Protein AF-A0A7C0YN04-F1 (afdb_monomer_lite)

Sequence (192 aa):
MIEETKSSDWFAEVREKEKALFSEINLLLRALDRAFNPENLPVSEQNYGARNFFPELSAVRDVVLRVLGILEVIIPESKKNAFWFQKFAEQKFLSDRKRDLLRESLNKQDKPEKSLFLLYDSFINLKVIINDLLRSNTVSYSGYKNFGDILGREIRENRVFDPFRKGVDQEFDSINNPRIKDVVKSLKDRGY

Radius of gyration: 19.9 Å; chains: 1; bounding box: 45×49×64 Å

Structure (mmCIF, N/CA/C/O backbone):
data_AF-A0A7C0YN04-F1
#
_entry.id   AF-A0A7C0YN04-F1
#
loop_
_atom_site.group_PDB
_atom_site.id
_atom_site.type_symbol
_atom_site.label_atom_id
_atom_site.label_alt_id
_atom_site.label_comp_id
_atom_site.label_asym_id
_atom_site.label_entity_id
_atom_site.label_seq_id
_atom_site.pdbx_PDB_ins_code
_atom_site.Cartn_x
_atom_site.Cartn_y
_atom_site.Cartn_z
_atom_site.occupancy
_atom_site.B_iso_or_equiv
_atom_site.auth_seq_id
_atom_site.auth_comp_id
_atom_site.auth_asym_id
_atom_site.auth_atom_id
_atom_site.pdbx_PDB_model_num
ATOM 1 N N . MET A 1 1 ? -25.718 10.428 36.690 1.00 33.41 1 MET A N 1
ATOM 2 C CA . MET A 1 1 ? -25.554 10.879 35.295 1.00 33.41 1 MET A CA 1
ATOM 3 C C . MET A 1 1 ? -24.186 10.426 34.841 1.00 33.41 1 MET A C 1
ATOM 5 O O . MET A 1 1 ? -23.198 11.003 35.263 1.00 33.41 1 MET A O 1
ATOM 9 N N . ILE A 1 2 ? -24.135 9.319 34.107 1.00 34.75 2 ILE A N 1
ATOM 10 C CA . ILE A 1 2 ? -22.914 8.883 33.433 1.00 34.75 2 ILE A CA 1
ATOM 11 C C . ILE A 1 2 ? -22.887 9.719 32.160 1.00 34.75 2 ILE A C 1
ATOM 13 O O . ILE A 1 2 ? -23.810 9.609 31.356 1.00 34.75 2 ILE A O 1
ATOM 17 N N . GLU A 1 3 ? -21.925 10.630 32.041 1.00 33.47 3 GLU A N 1
ATOM 18 C CA . GLU A 1 3 ? -21.680 11.329 30.784 1.00 33.47 3 GLU A CA 1
ATOM 19 C C . GLU A 1 3 ? -21.390 10.266 29.724 1.00 33.47 3 GLU A C 1
ATOM 21 O O . GLU A 1 3 ? -20.354 9.600 29.758 1.00 33.47 3 GLU A O 1
ATOM 26 N N . GLU A 1 4 ? -22.340 10.074 28.806 1.00 34.22 4 GLU A N 1
ATOM 27 C CA . GLU A 1 4 ? -22.073 9.438 27.527 1.00 34.22 4 GLU A CA 1
ATOM 28 C C . GLU A 1 4 ? -20.931 10.223 26.893 1.00 34.22 4 GLU A C 1
ATOM 30 O O . GLU A 1 4 ? -21.097 11.343 26.404 1.00 34.22 4 GLU A O 1
ATOM 35 N N . THR A 1 5 ? -19.733 9.652 26.967 1.00 35.50 5 THR A N 1
ATOM 36 C CA . THR A 1 5 ? -18.566 10.142 26.257 1.00 35.50 5 THR A CA 1
ATOM 37 C C . THR A 1 5 ? -18.958 10.076 24.792 1.00 35.50 5 THR A C 1
ATOM 39 O O . THR A 1 5 ? -18.992 8.991 24.211 1.00 35.50 5 THR A O 1
ATOM 42 N N . LYS A 1 6 ? -19.343 11.220 24.206 1.00 39.19 6 LYS A N 1
ATOM 43 C CA . LYS A 1 6 ? -19.504 11.363 22.760 1.00 39.19 6 LYS A CA 1
ATOM 44 C C . LYS A 1 6 ? -18.262 10.729 22.155 1.00 39.19 6 LYS A C 1
ATOM 46 O O . LYS A 1 6 ? -17.164 11.255 22.325 1.00 39.19 6 LYS A O 1
ATOM 51 N N . SER A 1 7 ? -18.427 9.568 21.526 1.00 45.22 7 SER A N 1
ATOM 52 C CA . SER A 1 7 ? -17.390 8.965 20.706 1.00 45.22 7 SER A CA 1
ATOM 53 C C . SER A 1 7 ? -17.161 9.959 19.578 1.00 45.22 7 SER A C 1
ATOM 55 O O . SER A 1 7 ? -17.876 9.919 18.583 1.00 45.22 7 SER A O 1
ATOM 57 N N . SER A 1 8 ? -16.255 10.916 19.799 1.00 53.88 8 SER A N 1
ATOM 58 C CA . SER A 1 8 ? -15.774 11.850 18.789 1.00 53.88 8 SER A CA 1
ATOM 59 C C . SER A 1 8 ? -15.410 10.995 17.585 1.00 53.88 8 SER A C 1
ATOM 61 O O . SER A 1 8 ? -14.567 10.093 17.673 1.00 53.88 8 SER A O 1
ATOM 63 N N . ASP A 1 9 ? -16.146 11.202 16.497 1.00 76.44 9 ASP A N 1
ATOM 64 C CA . ASP A 1 9 ? -15.848 10.607 15.206 1.00 76.44 9 ASP A CA 1
ATOM 65 C C . ASP A 1 9 ? -14.622 11.341 14.664 1.00 76.44 9 ASP A C 1
ATOM 67 O O . ASP A 1 9 ? -14.701 12.219 13.804 1.00 76.44 9 ASP A O 1
ATOM 71 N N . TRP A 1 10 ? -13.468 11.029 15.260 1.00 84.12 10 TRP A N 1
ATOM 72 C CA . TRP A 1 10 ? -12.186 11.646 14.939 1.00 84.12 10 TRP A CA 1
ATOM 73 C C . TRP A 1 10 ? -11.877 11.511 13.447 1.00 84.12 10 TRP A C 1
ATOM 75 O O . TRP A 1 10 ? -11.189 12.357 12.883 1.00 84.12 10 TRP A O 1
ATOM 85 N N . PHE A 1 11 ? -12.398 10.466 12.795 1.00 82.19 11 PHE A N 1
ATOM 86 C CA . PHE A 1 11 ? -12.255 10.280 11.362 1.00 82.19 11 PHE A CA 1
ATOM 87 C C . PHE A 1 11 ? -12.970 11.389 10.591 1.00 82.19 11 PHE A C 1
ATOM 89 O O . PHE A 1 11 ? -12.370 11.961 9.687 1.00 82.19 11 PHE A O 1
ATOM 96 N N . ALA A 1 12 ? -14.209 11.735 10.952 1.00 80.88 12 ALA A N 1
ATOM 97 C CA . ALA A 1 12 ? -14.933 12.841 10.324 1.00 80.88 12 ALA A CA 1
ATOM 98 C C . ALA A 1 12 ? -14.234 14.194 10.554 1.00 80.88 12 ALA A C 1
ATOM 100 O O . ALA A 1 12 ? -14.094 14.984 9.620 1.00 80.88 12 ALA A O 1
ATOM 101 N N . GLU A 1 13 ? -13.735 14.435 11.769 1.00 84.69 13 GLU A N 1
ATOM 102 C CA . GLU A 1 13 ? -13.000 15.661 12.109 1.00 84.69 13 GLU A CA 1
ATOM 103 C C . GLU A 1 13 ? -11.705 15.800 11.291 1.00 84.69 13 GLU A C 1
ATOM 105 O O . GLU A 1 13 ? -11.444 16.846 10.691 1.00 84.69 13 GLU A O 1
ATOM 110 N N . VAL A 1 14 ? -10.904 14.731 11.214 1.00 85.31 14 VAL A N 1
ATOM 111 C CA . VAL A 1 14 ? -9.663 14.717 10.429 1.00 85.31 14 VAL A CA 1
ATOM 112 C C . VAL A 1 14 ? -9.957 14.760 8.929 1.00 85.31 14 VAL A C 1
ATOM 114 O O . VAL A 1 14 ? -9.234 15.429 8.196 1.00 85.31 14 VAL A O 1
ATOM 117 N N . ARG A 1 15 ? -11.028 14.111 8.457 1.00 80.81 15 ARG A N 1
ATOM 118 C CA . ARG A 1 15 ? -11.441 14.141 7.045 1.00 80.81 15 ARG A CA 1
ATOM 119 C C . ARG A 1 15 ? -11.741 15.555 6.569 1.00 80.81 15 ARG A C 1
ATOM 121 O O . ARG A 1 15 ? -11.332 15.907 5.467 1.00 80.81 15 ARG A O 1
ATOM 128 N N . GLU A 1 16 ? -12.422 16.357 7.384 1.00 81.62 16 GLU A N 1
ATOM 129 C CA . GLU A 1 16 ? -12.709 17.754 7.050 1.00 81.62 16 GLU A CA 1
ATOM 130 C C . GLU A 1 16 ? -11.472 18.645 7.167 1.00 81.62 16 GLU A C 1
ATOM 132 O O . GLU A 1 16 ? -11.221 19.471 6.288 1.00 81.62 16 GLU A O 1
ATOM 137 N N . LYS A 1 17 ? -10.669 18.454 8.218 1.00 86.31 17 LYS A N 1
ATOM 138 C CA . LYS A 1 17 ? -9.463 19.254 8.447 1.00 86.31 17 LYS A CA 1
ATOM 139 C C . LYS A 1 17 ? -8.381 19.007 7.390 1.00 86.31 17 LYS A C 1
ATOM 141 O O . LYS A 1 17 ? -7.779 19.952 6.893 1.00 86.31 17 LYS A O 1
ATOM 146 N N . GLU A 1 18 ? -8.159 17.747 7.030 1.00 87.12 18 GLU A N 1
ATOM 147 C CA . GLU A 1 18 ? -7.059 17.297 6.174 1.00 87.12 18 GLU A CA 1
ATOM 148 C C . GLU A 1 18 ? -7.534 16.920 4.758 1.00 87.12 18 GLU A C 1
ATOM 150 O O . GLU A 1 18 ? -6.943 16.060 4.103 1.00 87.12 18 GLU A O 1
ATOM 155 N N . LYS A 1 19 ? -8.594 17.567 4.241 1.00 82.50 19 LYS A N 1
ATOM 156 C CA . LYS A 1 19 ? -9.174 17.283 2.907 1.00 82.50 19 LYS A CA 1
ATOM 157 C C . LYS A 1 19 ? -8.137 17.172 1.784 1.00 82.50 19 LYS A C 1
ATOM 159 O O . LYS A 1 19 ? -8.269 16.321 0.906 1.00 82.50 19 LYS A O 1
ATOM 164 N N . ALA A 1 20 ? -7.106 18.017 1.814 1.00 83.56 20 ALA A N 1
ATOM 165 C CA . ALA A 1 20 ? -6.029 18.001 0.826 1.00 83.56 20 ALA A CA 1
ATOM 166 C C . ALA A 1 20 ? -5.234 16.684 0.846 1.00 83.56 20 ALA A C 1
ATOM 168 O O . ALA A 1 20 ? -4.956 16.127 -0.212 1.00 83.56 20 ALA A O 1
ATOM 169 N N . LEU A 1 21 ? -4.935 16.152 2.034 1.00 88.00 21 LEU A N 1
ATOM 170 C CA . LEU A 1 21 ? -4.211 14.892 2.204 1.00 88.00 21 LEU A CA 1
ATOM 171 C C . LEU A 1 21 ? -5.046 13.685 1.760 1.00 88.00 21 LEU A C 1
ATOM 173 O O . LEU A 1 21 ? -4.517 12.762 1.144 1.00 88.00 21 LEU A O 1
ATOM 177 N N . PHE A 1 22 ? -6.358 13.709 2.010 1.00 84.69 22 PHE A N 1
ATOM 178 C CA . PHE A 1 22 ? -7.278 12.691 1.491 1.00 84.69 22 PHE A CA 1
ATOM 179 C C . PHE A 1 22 ? -7.363 12.717 -0.042 1.00 84.69 22 PHE A C 1
ATOM 181 O O . PHE A 1 22 ? -7.335 11.661 -0.675 1.00 84.69 22 PHE A O 1
ATOM 188 N N . SER A 1 23 ? -7.422 13.912 -0.642 1.00 83.12 23 SER A N 1
ATOM 189 C CA . SER A 1 23 ? -7.376 14.074 -2.102 1.00 83.12 23 SER A CA 1
ATOM 190 C C . SER A 1 23 ? -6.059 13.552 -2.684 1.00 83.12 23 SER A C 1
ATOM 192 O O . SER A 1 23 ? -6.060 12.788 -3.651 1.00 83.12 23 SER A O 1
ATOM 194 N N . GLU A 1 24 ? -4.934 13.884 -2.044 1.00 87.81 24 GLU A N 1
ATOM 195 C CA . GLU A 1 24 ? -3.616 13.411 -2.457 1.00 87.81 24 GLU A CA 1
ATOM 196 C C . GLU A 1 24 ? -3.513 11.883 -2.386 1.00 87.81 24 GLU A C 1
ATOM 198 O O . GLU A 1 24 ? -3.127 11.270 -3.377 1.00 87.81 24 GLU A O 1
ATOM 203 N N . ILE A 1 25 ? -3.921 11.245 -1.279 1.00 89.94 25 ILE A N 1
ATOM 204 C CA . ILE A 1 25 ? -3.948 9.776 -1.187 1.00 89.94 25 ILE A CA 1
ATOM 205 C C . ILE A 1 25 ? -4.764 9.187 -2.337 1.00 89.94 25 ILE A C 1
ATOM 207 O O . ILE A 1 25 ? -4.264 8.304 -3.028 1.00 89.94 25 ILE A O 1
ATOM 211 N N . ASN A 1 26 ? -5.974 9.687 -2.595 1.00 85.31 26 ASN A N 1
ATOM 212 C CA . ASN A 1 26 ? -6.811 9.168 -3.680 1.00 85.31 26 ASN A CA 1
ATOM 213 C C . ASN A 1 26 ? -6.113 9.254 -5.046 1.00 85.31 26 ASN A C 1
ATOM 215 O O . ASN A 1 26 ? -6.152 8.296 -5.824 1.00 85.31 26 ASN A O 1
ATOM 219 N N . LEU A 1 27 ? -5.433 10.367 -5.334 1.00 86.06 27 LEU A N 1
ATOM 220 C CA . LEU A 1 27 ? -4.647 10.525 -6.557 1.00 86.06 27 LEU A CA 1
ATOM 221 C C . LEU A 1 27 ? -3.460 9.550 -6.610 1.00 86.06 27 LEU A C 1
ATOM 223 O O . LEU A 1 27 ? -3.210 8.941 -7.650 1.00 86.06 27 LEU A O 1
ATOM 227 N N . LEU A 1 28 ? -2.742 9.375 -5.502 1.00 91.31 28 LEU A N 1
ATOM 228 C CA . LEU A 1 28 ? -1.589 8.477 -5.435 1.00 91.31 28 LEU A CA 1
ATOM 229 C C . LEU A 1 28 ? -2.001 7.008 -5.581 1.00 91.31 28 LEU A C 1
ATOM 231 O O . LEU A 1 28 ? -1.359 6.277 -6.330 1.00 91.31 28 LEU A O 1
ATOM 235 N N . LEU A 1 29 ? -3.099 6.576 -4.952 1.00 90.12 29 LEU A N 1
ATOM 236 C CA . LEU A 1 29 ? -3.638 5.217 -5.104 1.00 90.12 29 LEU A CA 1
ATOM 237 C C . LEU A 1 29 ? -4.019 4.926 -6.565 1.00 90.12 29 LEU A C 1
ATOM 239 O O . LEU A 1 29 ? -3.721 3.856 -7.094 1.00 90.12 29 LEU A O 1
ATOM 243 N N . ARG A 1 30 ? -4.604 5.916 -7.251 1.00 86.31 30 ARG A N 1
ATOM 244 C CA . ARG A 1 30 ? -4.898 5.871 -8.693 1.00 86.31 30 ARG A CA 1
ATOM 245 C C . ARG A 1 30 ? -3.652 5.770 -9.557 1.00 86.31 30 ARG A C 1
ATOM 247 O O . ARG A 1 30 ? -3.668 5.068 -10.567 1.00 86.31 30 ARG A O 1
ATOM 254 N N . ALA A 1 31 ? -2.618 6.529 -9.213 1.00 88.75 31 ALA A N 1
ATOM 255 C CA . ALA A 1 31 ? -1.353 6.515 -9.930 1.00 88.75 31 ALA A CA 1
ATOM 256 C C . ALA A 1 31 ? -0.649 5.162 -9.766 1.00 88.75 31 ALA A C 1
ATOM 258 O O . ALA A 1 31 ? -0.162 4.612 -10.750 1.00 88.75 31 ALA A O 1
ATOM 259 N N . LEU A 1 32 ? -0.660 4.601 -8.553 1.00 90.56 32 LEU A N 1
ATOM 260 C CA . LEU A 1 32 ? -0.050 3.309 -8.255 1.00 90.56 32 LEU A CA 1
ATOM 261 C C . LEU A 1 32 ? -0.670 2.167 -9.062 1.00 90.56 32 LEU A C 1
ATOM 263 O O . LEU A 1 32 ? 0.072 1.393 -9.651 1.00 90.56 32 LEU A O 1
ATOM 267 N N . ASP A 1 33 ? -1.998 2.071 -9.144 1.00 84.44 33 ASP A N 1
ATOM 268 C CA . ASP A 1 33 ? -2.649 1.029 -9.954 1.00 84.44 33 ASP A CA 1
ATOM 269 C C . ASP A 1 33 ? -2.317 1.177 -11.451 1.00 84.44 33 ASP A C 1
ATOM 271 O O . ASP A 1 33 ? -1.972 0.204 -12.124 1.00 84.44 33 ASP A O 1
ATOM 275 N N . ARG A 1 34 ? -2.316 2.416 -11.964 1.00 85.19 34 ARG A N 1
ATOM 276 C CA . ARG A 1 34 ? -1.995 2.704 -13.371 1.00 85.19 34 ARG A CA 1
ATOM 277 C C . ARG A 1 34 ? -0.529 2.496 -13.730 1.00 85.19 34 ARG A C 1
ATOM 279 O O . ARG A 1 34 ? -0.257 2.258 -14.908 1.00 85.19 34 ARG A O 1
ATOM 286 N N . ALA A 1 35 ? 0.388 2.595 -12.767 1.00 87.56 35 ALA A N 1
ATOM 287 C CA . ALA A 1 35 ? 1.823 2.470 -13.004 1.00 87.56 35 ALA A CA 1
ATOM 288 C C . ALA A 1 35 ? 2.176 1.112 -13.622 1.00 87.56 35 ALA A C 1
ATOM 290 O O . ALA A 1 35 ? 3.010 1.051 -14.513 1.00 87.56 35 ALA A O 1
ATOM 291 N N . PHE A 1 36 ? 1.486 0.044 -13.215 1.00 87.38 36 PHE A N 1
ATOM 292 C CA . PHE A 1 36 ? 1.765 -1.325 -13.660 1.00 87.38 36 PHE A CA 1
ATOM 293 C C . PHE A 1 36 ? 1.047 -1.732 -14.950 1.00 87.38 36 PHE A C 1
ATOM 295 O O . PHE A 1 36 ? 1.082 -2.910 -15.318 1.00 87.38 36 PHE A O 1
ATOM 302 N N . ASN A 1 37 ? 0.371 -0.797 -15.624 1.00 83.00 37 ASN A N 1
ATOM 303 C CA . ASN A 1 37 ? -0.157 -1.037 -16.959 1.00 83.00 37 ASN A CA 1
ATOM 304 C C . ASN A 1 37 ? 0.969 -0.821 -17.989 1.00 83.00 37 ASN A C 1
ATOM 306 O O . ASN A 1 37 ? 1.458 0.305 -18.094 1.00 83.00 37 ASN A O 1
ATOM 310 N N . PRO A 1 38 ? 1.367 -1.848 -18.764 1.00 74.69 38 PRO A N 1
ATOM 311 C CA . PRO A 1 38 ? 2.455 -1.733 -19.735 1.00 74.69 38 PRO A CA 1
ATOM 312 C C . PRO A 1 38 ? 2.263 -0.620 -20.771 1.00 74.69 38 PRO A C 1
ATOM 314 O O . PRO A 1 38 ? 3.246 -0.008 -21.175 1.00 74.69 38 PRO A O 1
ATOM 317 N N . GLU A 1 39 ? 1.013 -0.319 -21.139 1.00 76.19 39 GLU A N 1
ATOM 318 C CA . GLU A 1 39 ? 0.651 0.760 -22.076 1.00 76.19 39 GLU A CA 1
ATOM 319 C C . GLU A 1 39 ? 0.920 2.165 -21.513 1.00 76.19 39 GLU A C 1
ATOM 321 O O . GLU A 1 39 ? 1.092 3.123 -22.260 1.00 76.19 39 GLU A O 1
ATOM 326 N N . ASN A 1 40 ? 0.961 2.301 -20.184 1.00 78.25 40 ASN A N 1
ATOM 327 C CA . ASN A 1 40 ? 1.230 3.573 -19.513 1.00 78.25 40 ASN A CA 1
ATOM 328 C C . ASN A 1 40 ? 2.727 3.799 -19.264 1.00 78.25 40 ASN A C 1
ATOM 330 O O . ASN A 1 40 ? 3.112 4.861 -18.769 1.00 78.25 40 ASN A O 1
ATOM 334 N N . LEU A 1 41 ? 3.574 2.804 -19.541 1.00 76.75 41 LEU A N 1
ATOM 335 C CA . LEU A 1 41 ? 5.005 2.931 -19.317 1.00 76.75 41 LEU A CA 1
ATOM 336 C C . LEU A 1 41 ? 5.634 3.756 -20.450 1.00 76.75 41 LEU A C 1
ATOM 338 O O . LEU A 1 41 ? 5.337 3.512 -21.619 1.00 76.75 41 LEU A O 1
ATOM 342 N N . PRO A 1 42 ? 6.544 4.698 -20.143 1.00 70.62 42 PRO A N 1
ATOM 343 C CA . PRO A 1 42 ? 7.219 5.518 -21.146 1.00 70.62 42 PRO A CA 1
ATOM 344 C C . PRO A 1 42 ? 8.322 4.713 -21.856 1.00 70.62 42 PRO A C 1
ATOM 346 O O . PRO A 1 42 ? 9.508 5.016 -21.732 1.00 70.62 42 PRO A O 1
ATOM 349 N N . VAL A 1 43 ? 7.949 3.641 -22.559 1.00 69.00 43 VAL A N 1
ATOM 350 C CA . VAL A 1 43 ? 8.881 2.706 -23.201 1.00 69.00 43 VAL A CA 1
ATOM 351 C C . VAL A 1 43 ? 8.553 2.615 -24.682 1.00 69.00 43 VAL A C 1
ATOM 353 O O . VAL A 1 43 ? 7.438 2.278 -25.062 1.00 69.00 43 VAL A O 1
ATOM 356 N N . SER A 1 44 ? 9.543 2.913 -25.520 1.00 62.81 44 SER A N 1
ATOM 357 C CA . SER A 1 44 ? 9.418 2.905 -26.980 1.00 62.81 44 SER A CA 1
ATOM 358 C C . SER A 1 44 ? 9.441 1.501 -27.595 1.00 62.81 44 SER A C 1
ATOM 360 O O . SER A 1 44 ? 8.954 1.319 -28.705 1.00 62.81 44 SER A O 1
ATOM 362 N N . GLU A 1 45 ? 9.992 0.508 -26.890 1.00 64.50 45 GLU A N 1
ATOM 363 C CA . GLU A 1 45 ? 10.118 -0.877 -27.355 1.00 64.50 45 GLU A CA 1
ATOM 364 C C . GLU A 1 45 ? 9.479 -1.848 -26.351 1.00 64.50 45 GLU A C 1
ATOM 366 O O . GLU A 1 45 ? 9.870 -1.901 -25.184 1.00 64.50 45 GLU A O 1
ATOM 371 N N . GLN A 1 46 ? 8.522 -2.667 -26.802 1.00 67.31 46 GLN A N 1
ATOM 372 C CA . GLN A 1 46 ? 7.801 -3.650 -25.974 1.00 67.31 46 GLN A CA 1
ATOM 373 C C . GLN A 1 46 ? 8.634 -4.908 -25.642 1.00 67.31 46 GLN A C 1
ATOM 375 O O . GLN A 1 46 ? 8.107 -6.015 -25.534 1.00 67.31 46 GLN A O 1
ATOM 380 N N . ASN A 1 47 ? 9.953 -4.778 -25.476 1.00 71.00 47 ASN A N 1
ATOM 381 C CA . ASN A 1 47 ? 10.815 -5.904 -25.120 1.00 71.00 47 ASN A CA 1
ATOM 382 C C . ASN A 1 47 ? 10.908 -6.067 -23.594 1.00 71.00 47 ASN A C 1
ATOM 384 O O . ASN A 1 47 ? 11.955 -5.885 -22.970 1.00 71.00 47 ASN A O 1
ATOM 388 N N . TYR A 1 48 ? 9.767 -6.379 -22.973 1.00 74.88 48 TYR A N 1
ATOM 389 C CA . TYR A 1 48 ? 9.627 -6.442 -21.515 1.00 74.88 48 TYR A CA 1
ATOM 390 C C . TYR A 1 48 ? 10.470 -7.554 -20.865 1.00 74.88 48 TYR A C 1
ATOM 392 O O . TYR A 1 48 ? 10.826 -7.447 -19.697 1.00 74.88 48 TYR A O 1
ATOM 400 N N . GLY A 1 49 ? 10.828 -8.612 -21.598 1.00 73.12 49 GLY A N 1
ATOM 401 C CA . GLY A 1 49 ? 11.557 -9.759 -21.042 1.00 73.12 49 GLY A CA 1
ATOM 402 C C . GLY A 1 49 ? 13.014 -9.473 -20.660 1.00 73.12 49 GLY A C 1
ATOM 403 O O . GLY A 1 49 ? 13.508 -10.045 -19.693 1.00 73.12 49 GLY A O 1
ATOM 404 N N . ALA A 1 50 ? 13.695 -8.583 -21.388 1.00 78.69 50 ALA A N 1
ATOM 405 C CA . ALA A 1 50 ? 15.119 -8.282 -21.188 1.00 78.69 50 ALA A CA 1
ATOM 406 C C . ALA A 1 50 ? 15.372 -6.987 -20.393 1.00 78.69 50 ALA A C 1
ATOM 408 O O . ALA A 1 50 ? 16.514 -6.670 -20.059 1.00 78.69 50 ALA A O 1
ATOM 409 N N . ARG A 1 51 ? 14.317 -6.217 -20.106 1.00 86.31 51 ARG A N 1
ATOM 410 C CA . ARG A 1 51 ? 14.419 -4.906 -19.463 1.00 86.31 51 ARG A CA 1
ATOM 411 C C . ARG A 1 51 ? 14.485 -5.029 -17.944 1.00 86.31 51 ARG A C 1
ATOM 413 O O . ARG A 1 51 ? 13.776 -5.826 -17.336 1.00 86.31 51 ARG A O 1
ATOM 420 N N . ASN A 1 52 ? 15.299 -4.176 -17.333 1.00 89.06 52 ASN A N 1
ATOM 421 C CA . ASN A 1 52 ? 15.310 -3.987 -15.890 1.00 89.06 52 ASN A CA 1
ATOM 422 C C . ASN A 1 52 ? 14.247 -2.950 -15.488 1.00 89.06 52 ASN A C 1
ATOM 424 O O . ASN A 1 52 ? 14.357 -1.790 -15.877 1.00 89.06 52 ASN A O 1
ATOM 428 N N . PHE A 1 53 ? 13.262 -3.361 -14.687 1.00 90.56 53 PHE A N 1
ATOM 429 C CA . PHE A 1 53 ? 12.180 -2.511 -14.159 1.00 90.56 53 PHE A CA 1
ATOM 430 C C . PHE A 1 53 ? 12.523 -1.867 -12.808 1.00 90.56 53 PHE A C 1
ATOM 432 O O . PHE A 1 53 ? 11.650 -1.390 -12.083 1.00 90.56 53 PHE A O 1
ATOM 439 N N . PHE A 1 54 ? 13.799 -1.893 -12.419 1.00 92.94 54 PHE A N 1
ATOM 440 C CA . PHE A 1 54 ? 14.270 -1.280 -11.183 1.00 92.94 54 PHE A CA 1
ATOM 441 C C . PHE A 1 54 ? 13.921 0.219 -11.079 1.00 92.94 54 PHE A C 1
ATOM 443 O O . PHE A 1 54 ? 13.471 0.623 -10.003 1.00 92.94 54 PHE A O 1
ATOM 450 N N . PRO A 1 55 ? 14.069 1.054 -12.133 1.00 91.00 55 PRO A N 1
ATOM 451 C CA . PRO A 1 55 ? 13.696 2.468 -12.059 1.00 91.00 55 PRO A CA 1
ATOM 452 C C . PRO A 1 55 ? 12.200 2.672 -11.797 1.00 91.00 55 PRO A C 1
ATOM 454 O O . PRO A 1 55 ? 11.826 3.452 -10.922 1.00 91.00 55 PRO A O 1
ATOM 457 N N . GLU A 1 56 ? 11.342 1.930 -12.500 1.00 91.69 56 GLU A N 1
ATOM 458 C CA . GLU A 1 56 ? 9.889 1.986 -12.334 1.00 91.69 56 GLU A CA 1
ATOM 459 C C . GLU A 1 56 ? 9.478 1.549 -10.932 1.00 91.69 56 GLU A C 1
ATOM 461 O O . GLU A 1 56 ? 8.698 2.234 -10.270 1.00 91.69 56 GLU A O 1
ATOM 466 N N . LEU A 1 57 ? 10.027 0.431 -10.448 1.00 93.38 57 LEU A N 1
ATOM 467 C CA . LEU A 1 57 ? 9.720 -0.056 -9.107 1.00 93.38 57 LEU A CA 1
ATOM 468 C C . LEU A 1 57 ? 10.272 0.885 -8.021 1.00 93.38 57 LEU A C 1
ATOM 470 O O . LEU A 1 57 ? 9.652 1.046 -6.974 1.00 93.38 57 LEU A O 1
ATOM 474 N N . SER A 1 58 ? 11.392 1.567 -8.268 1.00 94.44 58 SER A N 1
ATOM 475 C CA . SER A 1 58 ? 11.911 2.597 -7.357 1.00 94.44 58 SER A CA 1
ATOM 476 C C . SER A 1 58 ? 10.967 3.798 -7.263 1.00 94.44 58 SER A C 1
ATOM 478 O O . SER A 1 58 ? 10.671 4.249 -6.160 1.00 94.44 58 SER A O 1
ATOM 480 N N . ALA A 1 59 ? 10.422 4.264 -8.391 1.00 93.75 59 ALA A N 1
ATOM 481 C CA . ALA A 1 59 ? 9.422 5.332 -8.395 1.00 93.75 59 ALA A CA 1
ATOM 482 C C . ALA A 1 59 ? 8.137 4.915 -7.656 1.00 93.75 59 ALA A C 1
ATOM 484 O O . ALA A 1 59 ? 7.594 5.681 -6.859 1.00 93.75 59 ALA A O 1
ATOM 485 N N . VAL A 1 60 ? 7.683 3.671 -7.852 1.00 94.75 60 VAL A N 1
ATOM 486 C CA . VAL A 1 60 ? 6.558 3.097 -7.096 1.00 94.75 60 VAL A CA 1
ATOM 487 C C . VAL A 1 60 ? 6.848 3.099 -5.594 1.00 94.75 60 VAL A C 1
ATOM 489 O O . VAL A 1 60 ? 5.977 3.487 -4.817 1.00 94.75 60 VAL A O 1
ATOM 492 N N . ARG A 1 61 ? 8.052 2.696 -5.163 1.00 95.75 61 ARG A N 1
ATOM 493 C CA . ARG A 1 61 ? 8.445 2.722 -3.743 1.00 95.75 61 ARG A CA 1
ATOM 494 C C . ARG A 1 61 ? 8.293 4.116 -3.163 1.00 95.75 61 ARG A C 1
ATOM 496 O O . ARG A 1 61 ? 7.743 4.250 -2.074 1.00 95.75 61 ARG A O 1
ATOM 503 N N . ASP A 1 62 ? 8.754 5.137 -3.868 1.00 96.19 62 ASP A N 1
ATOM 504 C CA . ASP A 1 62 ? 8.699 6.507 -3.365 1.00 96.19 62 ASP A CA 1
ATOM 505 C C . ASP A 1 62 ? 7.242 6.975 -3.188 1.00 96.19 62 ASP A C 1
ATOM 507 O O . ASP A 1 62 ? 6.907 7.603 -2.181 1.00 96.19 62 ASP A O 1
ATOM 511 N N . VAL A 1 63 ? 6.335 6.562 -4.081 1.00 95.44 63 VAL A N 1
ATOM 512 C CA . VAL A 1 63 ? 4.890 6.798 -3.925 1.00 95.44 63 VAL A CA 1
ATOM 513 C C . VAL A 1 63 ? 4.295 5.995 -2.759 1.00 95.44 63 VAL A C 1
ATOM 515 O O . VAL A 1 63 ? 3.522 6.548 -1.978 1.00 95.44 63 VAL A O 1
ATOM 518 N N . VAL A 1 64 ? 4.674 4.725 -2.578 1.00 95.75 64 VAL A N 1
ATOM 519 C CA . VAL A 1 64 ? 4.261 3.904 -1.418 1.00 95.75 64 VAL A CA 1
ATOM 520 C C . VAL A 1 64 ? 4.689 4.565 -0.103 1.00 95.75 64 VAL A C 1
ATOM 522 O O . VAL A 1 64 ? 3.896 4.648 0.837 1.00 95.75 64 VAL A O 1
ATOM 525 N N . LEU A 1 65 ? 5.916 5.087 -0.041 1.00 96.25 65 LEU A N 1
ATOM 526 C CA . LEU A 1 65 ? 6.424 5.830 1.112 1.00 96.25 65 LEU A CA 1
ATOM 527 C C . LEU A 1 65 ? 5.664 7.142 1.327 1.00 96.25 65 LEU A C 1
ATOM 529 O O . LEU A 1 65 ? 5.372 7.487 2.471 1.00 96.25 65 LEU A O 1
ATOM 533 N N . ARG A 1 66 ? 5.296 7.851 0.252 1.00 96.12 66 ARG A N 1
ATOM 534 C CA . ARG A 1 66 ? 4.473 9.062 0.351 1.00 96.12 66 ARG A CA 1
ATOM 535 C C . ARG A 1 66 ? 3.093 8.756 0.925 1.00 96.12 66 ARG A C 1
ATOM 537 O O . ARG A 1 66 ? 2.676 9.449 1.848 1.00 96.12 66 ARG A O 1
ATOM 544 N N . VAL A 1 67 ? 2.419 7.711 0.440 1.00 94.50 67 VAL A N 1
ATOM 545 C CA . VAL A 1 67 ? 1.120 7.278 0.983 1.00 94.50 67 VAL A CA 1
ATOM 546 C C . VAL A 1 67 ? 1.249 6.954 2.471 1.00 94.50 67 VAL A C 1
ATOM 548 O O . VAL A 1 67 ? 0.463 7.463 3.265 1.00 94.50 67 VAL A O 1
ATOM 551 N N . LEU A 1 68 ? 2.275 6.198 2.876 1.00 94.81 68 LEU A N 1
ATOM 552 C CA . LEU A 1 68 ? 2.535 5.925 4.293 1.00 94.81 68 LEU A CA 1
ATOM 553 C C . LEU A 1 68 ? 2.737 7.194 5.116 1.00 94.81 68 LEU A C 1
ATOM 555 O O . LEU A 1 68 ? 2.123 7.325 6.170 1.00 94.81 68 LEU A O 1
ATOM 559 N N . GLY A 1 69 ? 3.544 8.136 4.628 1.00 94.12 69 GLY A N 1
ATOM 560 C CA . GLY A 1 69 ? 3.771 9.404 5.317 1.00 94.12 69 GLY A CA 1
ATOM 561 C C . GLY A 1 69 ? 2.479 10.197 5.522 1.00 94.12 69 GLY A C 1
ATOM 562 O O . GLY A 1 69 ? 2.278 10.776 6.584 1.00 94.12 69 GLY A O 1
ATOM 563 N N . ILE A 1 70 ? 1.564 10.182 4.548 1.00 93.31 70 ILE A N 1
ATOM 564 C CA . ILE A 1 70 ? 0.260 10.838 4.700 1.00 93.31 70 ILE A CA 1
ATOM 565 C C . ILE A 1 70 ? -0.614 10.091 5.720 1.00 93.31 70 ILE A C 1
ATOM 567 O O . ILE A 1 70 ? -1.212 10.719 6.593 1.00 93.31 70 ILE A O 1
ATOM 571 N N . LEU A 1 71 ? -0.663 8.757 5.658 1.00 92.00 71 LEU A N 1
ATOM 572 C CA . LEU A 1 71 ? -1.411 7.940 6.621 1.00 92.00 71 LEU A CA 1
ATOM 573 C C . LEU A 1 71 ? -0.905 8.145 8.056 1.00 92.00 71 LEU A C 1
ATOM 575 O O . LEU A 1 71 ? -1.703 8.207 8.990 1.00 92.00 71 LEU A O 1
ATOM 579 N N . GLU A 1 72 ? 0.403 8.316 8.242 1.00 91.31 72 GLU A N 1
ATOM 580 C CA . GLU A 1 72 ? 0.996 8.617 9.546 1.00 91.31 72 GLU A CA 1
ATOM 581 C C . GLU A 1 72 ? 0.578 9.980 10.107 1.00 91.31 72 GLU A C 1
ATOM 583 O O . GLU A 1 72 ? 0.543 10.124 11.331 1.00 91.31 72 GLU A O 1
ATOM 588 N N . VAL A 1 73 ? 0.246 10.946 9.249 1.00 91.25 73 VAL A N 1
ATOM 589 C CA . VAL A 1 73 ? -0.265 12.266 9.649 1.00 91.25 73 VAL A CA 1
ATOM 590 C C . VAL A 1 73 ? -1.766 12.216 9.939 1.00 91.25 73 VAL A C 1
ATOM 592 O O . VAL A 1 73 ? -2.212 12.768 10.941 1.00 91.25 73 VAL A O 1
ATOM 595 N N . ILE A 1 74 ? -2.544 11.534 9.091 1.00 89.62 74 ILE A N 1
ATOM 596 C CA . ILE A 1 74 ? -4.006 11.437 9.228 1.00 89.62 74 ILE A CA 1
ATOM 597 C C . ILE A 1 74 ? -4.395 10.616 10.463 1.00 89.62 74 ILE A C 1
ATOM 599 O O . ILE A 1 74 ? -5.355 10.954 11.152 1.00 89.62 74 ILE A O 1
ATOM 603 N N . ILE A 1 75 ? -3.686 9.522 10.752 1.00 89.50 75 ILE A N 1
ATOM 604 C CA . ILE A 1 75 ? -4.032 8.649 11.876 1.00 89.50 75 ILE A CA 1
ATOM 605 C C . ILE A 1 75 ? -3.412 9.205 13.171 1.00 89.50 75 ILE A C 1
ATOM 607 O O . ILE A 1 75 ? -2.181 9.237 13.291 1.00 89.50 75 ILE A O 1
ATOM 611 N N . PRO A 1 76 ? -4.223 9.554 14.192 1.00 89.00 76 PRO A N 1
ATOM 612 C CA . PRO A 1 76 ? -3.714 10.020 15.475 1.00 89.00 76 PRO A CA 1
ATOM 613 C C . PRO A 1 76 ? -2.775 9.001 16.121 1.00 89.00 76 PRO A C 1
ATOM 615 O O . PRO A 1 76 ? -3.027 7.794 16.099 1.00 89.00 76 PRO A O 1
ATOM 618 N N . GLU A 1 77 ? -1.712 9.481 16.762 1.00 86.81 77 GLU A N 1
ATOM 619 C CA . GLU A 1 77 ? -0.688 8.628 17.376 1.00 86.81 77 GLU A CA 1
ATOM 620 C C . GLU A 1 77 ? -1.260 7.655 18.415 1.00 86.81 77 GLU A C 1
ATOM 622 O O . GLU A 1 77 ? -0.945 6.466 18.392 1.00 86.81 77 GLU A O 1
ATOM 627 N N . SER A 1 78 ? -2.185 8.119 19.258 1.00 86.12 78 SER A N 1
ATOM 628 C CA . SER A 1 78 ? -2.871 7.271 20.241 1.00 86.12 78 SER A CA 1
ATOM 629 C C . SER A 1 78 ? -3.609 6.097 19.591 1.00 86.12 78 SER A C 1
ATOM 631 O O . SER A 1 78 ? -3.599 4.983 20.118 1.00 86.12 78 SER A O 1
ATOM 633 N N . LYS A 1 79 ? -4.207 6.319 18.415 1.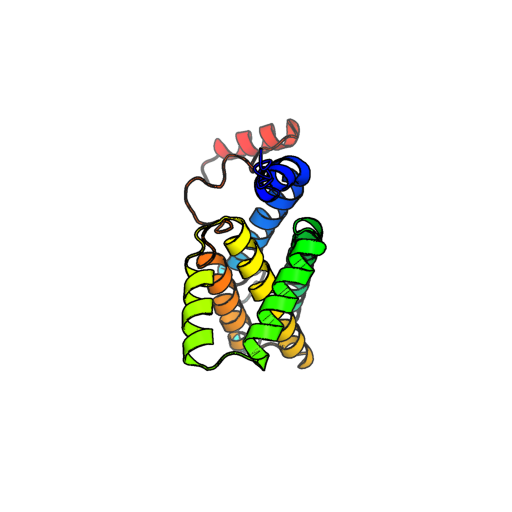00 86.69 79 LYS A N 1
ATOM 634 C CA . LYS A 1 79 ? -4.925 5.296 17.653 1.00 86.69 79 LYS A CA 1
ATOM 635 C C . LYS A 1 79 ? -3.967 4.344 16.933 1.00 86.69 79 LYS A C 1
ATOM 637 O O . LYS A 1 79 ? -4.217 3.141 16.938 1.00 86.69 79 LYS A O 1
ATOM 642 N N . LYS A 1 80 ? -2.849 4.848 16.391 1.00 85.44 80 LYS A N 1
ATOM 643 C CA . LYS A 1 80 ? -1.768 4.012 15.830 1.00 85.44 80 LYS A CA 1
ATOM 644 C C . LYS A 1 80 ? -1.197 3.067 16.886 1.00 85.44 80 LYS A C 1
ATOM 646 O O . LYS A 1 80 ? -1.105 1.867 16.648 1.00 85.44 80 LYS A O 1
ATOM 651 N N . ASN A 1 81 ? -0.868 3.588 18.066 1.00 86.12 81 ASN A N 1
ATOM 652 C CA . ASN A 1 81 ? -0.298 2.794 19.155 1.00 86.12 81 ASN A CA 1
ATOM 653 C C . ASN A 1 81 ? -1.274 1.718 19.639 1.00 86.12 81 ASN A C 1
ATOM 655 O O . ASN A 1 81 ? -0.873 0.573 19.838 1.00 86.12 81 ASN A O 1
ATOM 659 N N . ALA A 1 82 ? -2.561 2.057 19.760 1.00 86.44 82 ALA A N 1
ATOM 660 C CA . ALA A 1 82 ? -3.601 1.087 20.088 1.00 86.44 82 ALA A CA 1
ATOM 661 C C . ALA A 1 82 ? -3.714 -0.020 19.025 1.00 86.44 82 ALA A C 1
ATOM 663 O O . ALA A 1 82 ? -3.762 -1.196 19.381 1.00 86.44 82 ALA A O 1
ATOM 664 N N . PHE A 1 83 ? -3.693 0.338 17.737 1.00 84.25 83 PHE A N 1
ATOM 665 C CA . PHE A 1 83 ? -3.723 -0.624 16.632 1.00 84.25 83 PHE A CA 1
ATOM 666 C C . PHE A 1 83 ? -2.524 -1.585 16.667 1.00 84.25 83 PHE A C 1
ATOM 668 O O . PHE A 1 83 ? -2.703 -2.801 16.604 1.00 84.25 83 PHE A O 1
ATOM 675 N N . TRP A 1 84 ? -1.306 -1.067 16.845 1.00 84.12 84 TRP A N 1
ATOM 676 C CA . TRP A 1 84 ? -0.102 -1.899 16.942 1.00 84.12 84 TRP A CA 1
ATOM 677 C C . TRP A 1 84 ? -0.087 -2.790 18.170 1.00 84.12 84 TRP A C 1
ATOM 679 O O . TRP A 1 84 ? 0.285 -3.958 18.074 1.00 84.12 84 TRP A O 1
ATOM 689 N N . PHE A 1 85 ? -0.506 -2.255 19.315 1.00 85.50 85 PHE A N 1
ATOM 690 C CA . PHE A 1 85 ? -0.622 -3.035 20.536 1.00 85.50 85 PHE A CA 1
ATOM 691 C C . PHE A 1 85 ? -1.615 -4.181 20.356 1.00 85.50 85 PHE A C 1
ATOM 693 O O . PHE A 1 85 ? -1.310 -5.316 20.722 1.00 85.50 85 PHE A O 1
ATOM 700 N N . GLN A 1 86 ? -2.763 -3.902 19.733 1.00 83.50 86 GLN A N 1
ATOM 701 C CA . GLN A 1 86 ? -3.745 -4.921 19.403 1.00 83.50 86 GLN A CA 1
ATOM 702 C C . GLN A 1 86 ? -3.121 -5.984 18.491 1.00 83.50 86 GLN A C 1
ATOM 704 O O . GLN A 1 86 ? -3.073 -7.145 18.879 1.00 83.50 86 GLN A O 1
ATOM 709 N N . LYS A 1 87 ? -2.533 -5.602 17.352 1.00 81.94 87 LYS A N 1
ATOM 710 C CA . LYS A 1 87 ? -1.896 -6.540 16.411 1.00 81.94 87 LYS A CA 1
ATOM 711 C C . LYS A 1 87 ? -0.790 -7.383 17.063 1.00 81.94 87 LYS A C 1
ATOM 713 O O . LYS A 1 87 ? -0.697 -8.586 16.820 1.00 81.94 87 LYS A O 1
ATOM 718 N N . PHE A 1 88 ? 0.028 -6.783 17.926 1.00 83.75 88 PHE A N 1
ATOM 719 C CA . PHE A 1 88 ? 1.044 -7.499 18.698 1.00 83.75 88 PHE A CA 1
ATOM 720 C C . PHE A 1 88 ? 0.416 -8.512 19.662 1.00 83.75 88 PHE A C 1
ATOM 722 O O . PHE A 1 88 ? 0.849 -9.666 19.728 1.00 83.75 88 PHE A O 1
ATOM 729 N N . ALA A 1 89 ? -0.625 -8.102 20.389 1.00 84.31 89 ALA A N 1
ATOM 730 C CA . ALA A 1 89 ? -1.329 -8.982 21.307 1.00 84.31 89 ALA A CA 1
ATOM 731 C C . ALA A 1 89 ? -2.000 -10.151 20.566 1.00 84.31 89 ALA A C 1
ATOM 733 O O . ALA A 1 89 ? -1.945 -11.291 21.026 1.00 84.31 89 ALA A O 1
ATOM 734 N N . GLU A 1 90 ? -2.561 -9.888 19.386 1.00 81.62 90 GLU A N 1
ATOM 735 C CA . GLU A 1 90 ? -3.145 -10.901 18.511 1.00 81.62 90 GLU A CA 1
ATOM 736 C C . GLU A 1 90 ? -2.122 -11.953 18.087 1.00 81.62 90 GLU A C 1
ATOM 738 O O . GLU A 1 90 ? -2.385 -13.149 18.180 1.00 81.62 90 GLU A O 1
ATOM 743 N N . GLN A 1 91 ? -0.939 -11.521 17.649 1.00 81.50 91 GLN A N 1
ATOM 744 C CA . GLN A 1 91 ? 0.119 -12.429 17.212 1.00 81.50 91 GLN A CA 1
ATOM 745 C C . GLN A 1 91 ? 0.693 -13.265 18.358 1.00 81.50 91 GLN A C 1
ATOM 747 O O . GLN A 1 91 ? 1.025 -14.430 18.149 1.00 81.50 91 GLN A O 1
ATOM 752 N N . LYS A 1 92 ? 0.825 -12.674 19.550 1.00 83.12 92 LYS A N 1
ATOM 753 C CA . LYS A 1 92 ? 1.522 -13.300 20.679 1.00 83.12 92 LYS A CA 1
ATOM 754 C C . LYS A 1 92 ? 0.619 -14.151 21.572 1.00 83.12 92 LYS A C 1
ATOM 756 O O . LYS A 1 92 ? 1.105 -15.117 22.154 1.00 83.12 92 LYS A O 1
ATOM 761 N N . PHE A 1 93 ? -0.660 -13.798 21.708 1.00 79.50 93 PHE A N 1
ATOM 762 C CA . PHE A 1 93 ? -1.533 -14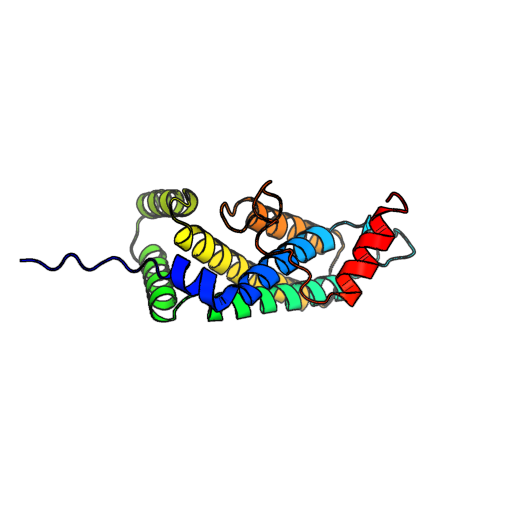.379 22.737 1.00 79.50 93 PHE A CA 1
ATOM 763 C C . PHE A 1 93 ? -2.786 -15.080 22.201 1.00 79.50 93 PHE A C 1
ATOM 765 O O . PHE A 1 93 ? -3.432 -15.805 22.961 1.00 79.50 93 PHE A O 1
ATOM 772 N N . LEU A 1 94 ? -3.169 -14.892 20.932 1.00 79.50 94 LEU A N 1
ATOM 773 C CA . LEU A 1 94 ? -4.367 -15.537 20.390 1.00 79.50 94 LEU A CA 1
ATOM 774 C C . LEU A 1 94 ? -4.048 -16.864 19.699 1.00 79.50 94 LEU A C 1
ATOM 776 O O . LEU A 1 94 ? -3.123 -16.975 18.898 1.00 79.50 94 LEU A O 1
ATOM 780 N N . SER A 1 95 ? -4.895 -17.861 19.956 1.00 78.12 95 SER A N 1
ATOM 781 C CA . SER A 1 95 ? -4.924 -19.099 19.178 1.00 78.12 95 SER A CA 1
ATOM 782 C C . SER A 1 95 ? -5.393 -18.846 17.743 1.00 78.12 95 SER A C 1
ATOM 784 O O . SER A 1 95 ? -6.115 -17.883 17.482 1.00 78.12 95 SER A O 1
ATOM 786 N N . ASP A 1 96 ? -5.027 -19.732 16.817 1.00 78.00 96 ASP A N 1
ATOM 787 C CA . ASP A 1 96 ? -5.291 -19.626 15.369 1.00 78.00 96 ASP A CA 1
ATOM 788 C C . ASP A 1 96 ? -6.754 -19.276 15.068 1.00 78.00 96 ASP A C 1
ATOM 790 O O . ASP A 1 96 ? -7.039 -18.264 14.436 1.00 78.00 96 ASP A O 1
ATOM 794 N N . ARG A 1 97 ? -7.698 -20.007 15.673 1.00 76.81 97 ARG A N 1
ATOM 795 C CA . ARG A 1 97 ? -9.140 -19.758 15.515 1.00 76.81 97 ARG A CA 1
ATOM 796 C C . ARG A 1 97 ? -9.576 -18.360 15.973 1.00 76.81 97 ARG A C 1
ATOM 798 O O . ARG A 1 97 ? -10.470 -17.767 15.375 1.00 76.81 97 ARG A O 1
ATOM 805 N N . LYS A 1 98 ? -8.993 -17.836 17.056 1.00 75.69 98 LYS A N 1
ATOM 806 C CA . LYS A 1 98 ? -9.310 -16.484 17.548 1.00 75.69 98 LYS A CA 1
ATOM 807 C C . LYS A 1 98 ? -8.689 -15.408 16.654 1.00 75.69 98 LYS A C 1
ATOM 809 O O . LYS A 1 98 ? -9.308 -14.364 16.475 1.00 75.69 98 LYS A O 1
ATOM 814 N N . ARG A 1 99 ? -7.513 -15.675 16.073 1.00 77.00 99 ARG A N 1
ATOM 815 C CA . ARG A 1 99 ? -6.881 -14.797 15.076 1.00 77.00 99 ARG A CA 1
ATOM 816 C C . ARG A 1 99 ? -7.732 -14.692 13.811 1.00 77.00 99 ARG A C 1
ATOM 818 O O . ARG A 1 99 ? -7.937 -13.584 13.323 1.00 77.00 99 ARG A O 1
ATOM 825 N N . ASP A 1 100 ? -8.284 -15.803 13.334 1.00 78.75 100 ASP A N 1
ATOM 826 C CA . ASP A 1 100 ? -9.114 -15.815 12.123 1.00 78.75 100 ASP A CA 1
ATOM 827 C C . ASP A 1 100 ? -10.410 -15.011 12.288 1.00 78.75 100 ASP A C 1
ATOM 829 O O . ASP A 1 100 ? -10.712 -14.159 11.455 1.00 78.75 100 ASP A O 1
ATOM 833 N N . LEU A 1 101 ? -11.127 -15.189 13.405 1.00 75.88 101 LEU A N 1
ATOM 834 C CA . LEU A 1 101 ? -12.349 -14.424 13.701 1.00 75.88 101 LEU A CA 1
ATOM 835 C C . LEU A 1 101 ? -12.098 -12.910 13.772 1.00 75.88 101 LEU A C 1
ATOM 837 O O . LEU A 1 101 ? -12.935 -12.099 13.372 1.00 75.88 101 LEU A O 1
ATOM 841 N N . LEU A 1 102 ? -10.937 -12.518 14.291 1.00 72.38 102 LEU A N 1
ATOM 842 C CA . LEU A 1 102 ? -10.567 -11.118 14.443 1.00 72.38 102 LEU A CA 1
ATOM 843 C C . LEU A 1 102 ? -10.161 -10.491 13.109 1.00 72.38 102 LEU A C 1
ATOM 845 O O . LEU A 1 102 ? -10.631 -9.397 12.791 1.00 72.38 102 LEU A O 1
ATOM 849 N N . ARG A 1 103 ? -9.394 -11.217 12.286 1.00 77.62 103 ARG A N 1
ATOM 850 C CA . ARG A 1 103 ? -9.102 -10.832 10.896 1.00 77.62 103 ARG A CA 1
ATOM 851 C C . ARG A 1 103 ? -10.377 -10.664 10.086 1.00 77.62 103 ARG A C 1
ATOM 853 O O . ARG A 1 103 ? -10.539 -9.654 9.409 1.00 77.62 103 ARG A O 1
ATOM 860 N N . GLU A 1 104 ? -11.317 -11.596 10.215 1.00 79.31 104 GLU A N 1
ATOM 861 C CA . GLU A 1 104 ? -12.625 -11.487 9.572 1.00 79.31 104 GLU A CA 1
ATOM 862 C C . GLU A 1 104 ? -13.354 -10.209 10.019 1.00 79.31 104 GLU A C 1
ATOM 864 O O . GLU A 1 104 ? -13.895 -9.474 9.196 1.00 79.31 104 GLU A O 1
ATOM 869 N N . SER A 1 105 ? -13.310 -9.878 11.314 1.00 76.00 105 SER A N 1
ATOM 870 C CA . SER A 1 105 ? -13.939 -8.662 11.849 1.00 76.00 105 SER A CA 1
ATOM 871 C C . SER A 1 105 ? -13.301 -7.348 11.369 1.00 76.00 105 SER A C 1
ATOM 873 O O . SER A 1 105 ? -13.991 -6.325 11.279 1.00 76.00 105 SER A O 1
ATOM 875 N N . LEU A 1 106 ? -11.998 -7.356 11.071 1.00 72.81 106 LEU A N 1
ATOM 876 C CA . LEU A 1 106 ? -11.290 -6.220 10.481 1.00 72.81 106 LEU A CA 1
ATOM 877 C C . LEU A 1 106 ? -11.653 -6.092 8.999 1.00 72.81 106 LEU A C 1
ATOM 879 O O . LEU A 1 106 ? -12.066 -5.015 8.570 1.00 72.81 106 LEU A O 1
ATOM 883 N N . ASN A 1 107 ? -11.629 -7.207 8.263 1.00 75.69 107 ASN A N 1
ATOM 884 C CA . ASN A 1 107 ? -11.966 -7.274 6.838 1.00 75.69 107 ASN A CA 1
ATOM 885 C C . ASN A 1 107 ? -13.414 -6.870 6.532 1.00 75.69 107 ASN A C 1
ATOM 887 O O . ASN A 1 107 ? -13.691 -6.375 5.440 1.00 75.69 107 ASN A O 1
ATOM 891 N N . LYS A 1 108 ? -14.336 -7.009 7.496 1.00 79.12 108 LYS A N 1
ATOM 892 C CA . LYS A 1 108 ? -15.710 -6.494 7.365 1.00 79.12 108 LYS A CA 1
ATOM 893 C C . LYS A 1 108 ? -15.763 -4.984 7.105 1.00 79.12 108 LYS A C 1
ATOM 895 O O . LYS A 1 108 ? -16.676 -4.529 6.415 1.00 79.12 108 LYS A O 1
ATOM 900 N N . GLN A 1 109 ? -14.768 -4.224 7.582 1.00 78.31 109 GLN A N 1
ATOM 901 C CA . GLN A 1 109 ? -14.634 -2.785 7.317 1.00 78.31 109 GLN A CA 1
ATOM 902 C C . GLN A 1 109 ? -15.909 -1.987 7.658 1.00 78.31 109 GLN A C 1
ATOM 904 O O . GLN A 1 109 ? -16.285 -1.054 6.956 1.00 78.31 109 GLN A O 1
ATOM 909 N N . ASP A 1 110 ? -16.575 -2.345 8.762 1.00 75.38 110 ASP A N 1
ATOM 910 C CA . ASP A 1 110 ? -17.859 -1.742 9.173 1.00 75.38 110 ASP A CA 1
ATOM 911 C C . ASP A 1 110 ? -17.754 -0.248 9.521 1.00 75.38 110 ASP A C 1
ATOM 913 O O . ASP A 1 110 ? -18.762 0.449 9.595 1.00 75.38 110 ASP A O 1
ATOM 917 N N . LYS A 1 111 ? -16.531 0.238 9.772 1.00 79.75 111 LYS A N 1
ATOM 918 C CA . LYS A 1 111 ? -16.224 1.639 10.072 1.00 79.75 111 LYS A CA 1
ATOM 919 C C . LYS A 1 111 ? -15.141 2.162 9.124 1.00 79.75 111 LYS A C 1
ATOM 921 O O . LYS A 1 111 ? -14.201 1.412 8.831 1.00 79.75 111 LYS A O 1
ATOM 926 N N . PRO A 1 112 ? -15.187 3.443 8.715 1.00 79.00 112 PRO A N 1
ATOM 927 C CA . PRO A 1 112 ? -14.146 4.039 7.875 1.00 79.00 112 PRO A CA 1
ATOM 928 C C . PRO A 1 112 ? -12.744 3.958 8.476 1.00 79.00 112 PRO A C 1
ATOM 930 O O . PRO A 1 112 ? -11.774 3.684 7.775 1.00 79.00 112 PRO A O 1
ATOM 933 N N . GLU A 1 113 ? -12.661 4.075 9.798 1.00 82.06 113 GLU A N 1
ATOM 934 C CA . GLU A 1 113 ? -11.433 3.924 10.577 1.00 82.06 113 GLU A CA 1
ATOM 935 C C . GLU A 1 113 ? -10.763 2.567 10.320 1.00 82.06 113 GLU A C 1
ATOM 937 O O . GLU A 1 113 ? -9.563 2.508 10.073 1.00 82.06 113 GLU A O 1
ATOM 942 N N . LYS A 1 114 ? -11.537 1.468 10.316 1.00 82.62 114 LYS A N 1
ATOM 943 C CA . LYS A 1 114 ? -11.012 0.119 10.047 1.00 82.62 114 LYS A CA 1
ATOM 944 C C . LYS A 1 114 ? -10.409 0.033 8.647 1.00 82.62 114 LYS A C 1
ATOM 946 O O . LYS A 1 114 ? -9.357 -0.568 8.476 1.00 82.62 114 LYS A O 1
ATOM 951 N N . SER A 1 115 ? -11.054 0.664 7.667 1.00 84.62 115 SER A N 1
ATOM 952 C CA . SER A 1 115 ? -10.562 0.707 6.285 1.00 84.62 115 SER A CA 1
ATOM 953 C C . SER A 1 115 ? -9.241 1.477 6.195 1.00 84.62 115 SER A C 1
ATOM 955 O O . SER A 1 115 ? -8.323 1.044 5.506 1.00 84.62 115 SER A O 1
ATOM 957 N N . LEU A 1 116 ? -9.105 2.577 6.943 1.00 87.44 116 LEU A N 1
ATOM 958 C CA . LEU A 1 116 ? -7.862 3.345 7.029 1.00 87.44 116 LEU A CA 1
ATOM 959 C C . LEU A 1 116 ? -6.725 2.540 7.683 1.00 87.44 116 LEU A C 1
ATOM 961 O O . LEU A 1 116 ? -5.605 2.544 7.179 1.00 87.44 116 LEU A O 1
ATOM 965 N N . PHE A 1 117 ? -7.009 1.814 8.771 1.00 87.88 117 PHE A N 1
ATOM 966 C CA . PHE A 1 117 ? -6.017 0.948 9.421 1.00 87.88 117 PHE A CA 1
ATOM 967 C C . PHE A 1 117 ? -5.588 -0.225 8.544 1.00 87.88 117 PHE A C 1
ATOM 969 O O . PHE A 1 117 ? -4.403 -0.544 8.519 1.00 87.88 117 PHE A O 1
ATOM 976 N N . LEU A 1 118 ? -6.517 -0.842 7.809 1.00 88.31 118 LEU A N 1
ATOM 977 C CA . LEU A 1 118 ? -6.174 -1.885 6.842 1.00 88.31 118 LEU A CA 1
ATOM 978 C C . LEU A 1 118 ? -5.267 -1.334 5.745 1.00 88.31 118 LEU A C 1
ATOM 980 O O . LEU A 1 118 ? -4.230 -1.925 5.482 1.00 88.31 118 LEU A O 1
ATOM 984 N N . LEU A 1 119 ? -5.595 -0.167 5.176 1.00 90.31 119 LEU A N 1
ATOM 985 C CA . LEU A 1 119 ? -4.741 0.477 4.176 1.00 90.31 119 LEU A CA 1
ATOM 986 C C . LEU A 1 119 ? -3.337 0.744 4.729 1.00 90.31 119 LEU A C 1
ATOM 988 O O . LEU A 1 119 ? -2.342 0.451 4.071 1.00 90.31 119 LEU A O 1
ATOM 992 N N . TYR A 1 120 ? -3.254 1.271 5.951 1.00 91.88 120 TYR A N 1
ATOM 993 C CA . TYR A 1 120 ? -1.984 1.518 6.627 1.00 91.88 120 TYR A CA 1
ATOM 994 C C . TYR A 1 120 ? -1.172 0.234 6.818 1.00 91.88 120 TYR A C 1
ATOM 996 O O . TYR A 1 120 ? 0.019 0.211 6.503 1.00 91.88 120 TYR A O 1
ATOM 1004 N N . ASP A 1 121 ? -1.815 -0.849 7.254 1.00 91.00 121 ASP A N 1
ATOM 1005 C CA . ASP A 1 121 ? -1.152 -2.139 7.423 1.00 91.00 121 ASP A CA 1
ATOM 1006 C C . ASP A 1 121 ? -0.655 -2.716 6.091 1.00 91.00 121 ASP A C 1
ATOM 1008 O O . ASP A 1 121 ? 0.505 -3.126 5.983 1.00 91.00 121 ASP A O 1
ATOM 1012 N N . SER A 1 122 ? -1.496 -2.683 5.054 1.00 92.50 122 SER A N 1
ATOM 1013 C CA . SER A 1 122 ? -1.148 -3.136 3.706 1.00 92.50 122 SER A CA 1
ATOM 1014 C C . SER A 1 122 ? 0.051 -2.367 3.163 1.00 92.50 122 SER A C 1
ATOM 1016 O O . SER A 1 122 ? 1.015 -2.977 2.703 1.00 92.50 122 SER A O 1
ATOM 1018 N N . PHE A 1 123 ? 0.064 -1.037 3.281 1.00 94.50 123 PHE A N 1
ATOM 1019 C CA . PHE A 1 123 ? 1.176 -0.219 2.795 1.00 94.50 123 PHE A CA 1
ATOM 1020 C C . PHE A 1 123 ? 2.480 -0.441 3.576 1.00 94.50 123 PHE A C 1
ATOM 1022 O O . PHE A 1 123 ? 3.561 -0.367 2.989 1.00 94.50 123 PHE A O 1
ATOM 1029 N N . ILE A 1 124 ? 2.416 -0.786 4.866 1.00 94.00 124 ILE A N 1
ATOM 1030 C CA . ILE A 1 124 ? 3.607 -1.181 5.632 1.00 94.00 124 ILE A CA 1
ATOM 1031 C C . ILE A 1 124 ? 4.184 -2.490 5.113 1.00 94.00 124 ILE A C 1
ATOM 1033 O O . ILE A 1 124 ? 5.398 -2.580 4.913 1.00 94.00 124 ILE A O 1
ATOM 1037 N N . ASN A 1 125 ? 3.330 -3.481 4.856 1.00 93.75 125 ASN A N 1
ATOM 1038 C CA . ASN A 1 125 ? 3.761 -4.758 4.296 1.00 93.75 125 ASN A CA 1
ATOM 1039 C C . ASN A 1 125 ? 4.334 -4.565 2.880 1.00 93.75 125 ASN A C 1
ATOM 1041 O O . ASN A 1 125 ? 5.428 -5.048 2.584 1.00 93.75 125 ASN A O 1
ATOM 1045 N N . LEU A 1 126 ? 3.661 -3.776 2.034 1.00 94.94 126 LEU A N 1
ATOM 1046 C CA . LEU A 1 126 ? 4.122 -3.432 0.685 1.00 94.94 126 LEU A CA 1
ATOM 1047 C C . LEU A 1 126 ? 5.478 -2.717 0.704 1.00 94.94 126 LEU A C 1
ATOM 1049 O O . LEU A 1 126 ? 6.337 -3.045 -0.112 1.00 94.94 126 LEU A O 1
ATOM 1053 N N . LYS A 1 127 ? 5.712 -1.801 1.658 1.00 95.81 127 LYS A N 1
ATOM 1054 C CA . LYS A 1 127 ? 7.016 -1.143 1.857 1.00 95.81 127 LYS A CA 1
ATOM 1055 C C . LYS A 1 127 ? 8.132 -2.155 2.116 1.00 95.81 127 LYS A C 1
ATOM 1057 O O . LYS A 1 127 ? 9.242 -1.980 1.619 1.00 95.81 127 LYS A O 1
ATOM 1062 N N . VAL A 1 128 ? 7.881 -3.184 2.923 1.00 95.31 128 VAL A N 1
ATOM 1063 C CA . VAL A 1 128 ? 8.893 -4.216 3.198 1.00 95.31 128 VAL A CA 1
ATOM 1064 C C . VAL A 1 128 ? 9.186 -5.009 1.925 1.00 95.31 128 VAL A C 1
ATOM 1066 O O . VAL A 1 128 ? 10.339 -5.072 1.506 1.00 95.31 128 VAL A O 1
ATOM 1069 N N . ILE A 1 129 ? 8.140 -5.504 1.257 1.00 94.62 129 ILE A N 1
ATOM 1070 C CA . ILE A 1 129 ? 8.260 -6.315 0.037 1.00 94.62 129 ILE A CA 1
ATOM 1071 C C . IL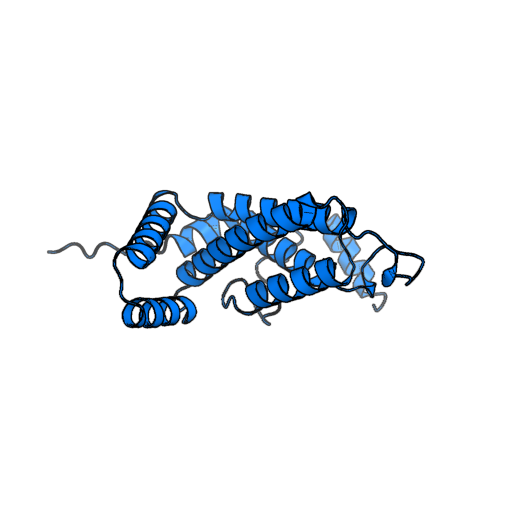E A 1 129 ? 9.000 -5.553 -1.067 1.00 94.62 129 ILE A C 1
ATOM 1073 O O . ILE A 1 129 ? 9.926 -6.089 -1.672 1.00 94.62 129 ILE A O 1
ATOM 1077 N N . ILE A 1 130 ? 8.629 -4.297 -1.329 1.00 94.81 130 ILE A N 1
ATOM 1078 C CA . ILE A 1 130 ? 9.251 -3.514 -2.402 1.00 94.81 130 ILE A CA 1
ATOM 1079 C C . ILE A 1 130 ? 10.724 -3.213 -2.114 1.00 94.81 130 ILE A C 1
ATOM 1081 O O . ILE A 1 130 ? 11.547 -3.263 -3.024 1.00 94.81 130 ILE A O 1
ATOM 1085 N N . ASN A 1 131 ? 11.080 -2.949 -0.853 1.00 94.69 131 ASN A N 1
ATOM 1086 C CA . ASN A 1 131 ? 12.473 -2.741 -0.468 1.00 94.69 131 ASN A CA 1
ATOM 1087 C C . ASN A 1 131 ? 13.294 -4.017 -0.655 1.00 94.69 131 ASN A C 1
ATOM 1089 O O . ASN A 1 131 ? 14.417 -3.938 -1.148 1.00 94.69 131 ASN A O 1
ATOM 1093 N N . ASP A 1 132 ? 12.736 -5.180 -0.317 1.00 93.25 132 ASP A N 1
ATOM 1094 C CA . ASP A 1 132 ? 13.403 -6.462 -0.535 1.00 93.25 132 ASP A CA 1
ATOM 1095 C C . ASP A 1 132 ? 13.579 -6.783 -2.024 1.00 93.25 132 ASP A C 1
ATOM 1097 O O . ASP A 1 132 ? 14.661 -7.209 -2.428 1.00 93.25 132 ASP A O 1
ATOM 1101 N N . LEU A 1 133 ? 12.579 -6.499 -2.865 1.00 92.12 133 LEU A N 1
ATOM 1102 C CA . LEU A 1 133 ? 12.705 -6.644 -4.320 1.00 92.12 133 LEU A CA 1
ATOM 1103 C C . LEU A 1 133 ? 13.807 -5.743 -4.890 1.00 92.12 133 LEU A C 1
ATOM 1105 O O . LEU A 1 133 ? 14.609 -6.186 -5.715 1.00 92.12 133 LEU A O 1
ATOM 1109 N N . LEU A 1 134 ? 13.893 -4.496 -4.420 1.00 94.25 134 LEU A N 1
ATOM 1110 C CA . LEU A 1 134 ? 14.892 -3.531 -4.880 1.00 94.25 134 LEU A CA 1
ATOM 1111 C C . LEU A 1 134 ? 16.318 -3.856 -4.402 1.00 94.25 134 LEU A C 1
ATOM 1113 O O . LEU A 1 134 ? 17.271 -3.434 -5.051 1.00 94.25 134 LEU A O 1
ATOM 1117 N N . ARG A 1 135 ? 16.513 -4.658 -3.344 1.00 93.19 135 ARG A N 1
ATOM 1118 C CA . ARG A 1 135 ? 17.865 -5.086 -2.911 1.00 93.19 135 ARG A CA 1
ATOM 1119 C C . ARG A 1 135 ? 18.638 -5.846 -3.989 1.00 93.19 135 ARG A C 1
ATOM 1121 O O . ARG A 1 135 ? 19.864 -5.829 -3.984 1.00 93.19 135 ARG A O 1
ATOM 1128 N N . SER A 1 136 ? 17.934 -6.498 -4.911 1.00 87.94 136 SER A N 1
ATOM 1129 C CA . SER A 1 136 ? 18.534 -7.255 -6.015 1.00 87.94 136 SER A CA 1
ATOM 1130 C C . SER A 1 136 ? 19.158 -6.381 -7.117 1.00 87.94 136 SER A C 1
ATOM 1132 O O . SER A 1 136 ? 19.814 -6.919 -8.009 1.00 87.94 136 SER A O 1
ATOM 1134 N N . ASN A 1 137 ? 18.935 -5.054 -7.100 1.00 87.75 137 ASN A N 1
ATOM 1135 C CA . ASN A 1 137 ? 19.310 -4.078 -8.143 1.00 87.75 137 ASN A CA 1
ATOM 1136 C C . ASN A 1 137 ? 18.800 -4.398 -9.569 1.00 87.75 137 ASN A C 1
ATOM 1138 O O . ASN A 1 137 ? 19.042 -3.641 -10.513 1.00 87.75 137 ASN A O 1
ATOM 1142 N N . THR A 1 138 ? 18.074 -5.503 -9.742 1.00 91.00 138 THR A N 1
ATOM 1143 C CA . THR A 1 138 ? 17.560 -5.993 -11.018 1.00 91.00 138 THR A CA 1
ATOM 1144 C C . THR A 1 138 ? 16.154 -6.536 -10.811 1.00 91.00 138 THR A C 1
ATOM 1146 O O . THR A 1 138 ? 15.932 -7.504 -10.094 1.00 91.00 138 THR A O 1
ATOM 1149 N N . VAL A 1 139 ? 15.172 -5.895 -11.435 1.00 91.94 139 VAL A N 1
ATOM 1150 C CA . VAL A 1 139 ? 13.762 -6.267 -11.311 1.00 91.94 139 VAL A CA 1
ATOM 1151 C C . VAL A 1 139 ? 13.288 -6.773 -12.663 1.00 91.94 139 VAL A C 1
ATOM 1153 O O . VAL A 1 139 ? 13.290 -6.035 -13.647 1.00 91.94 139 VAL A O 1
ATOM 1156 N N . SER A 1 140 ? 12.876 -8.038 -12.712 1.00 91.25 140 SER A N 1
ATOM 1157 C CA . SER A 1 140 ? 12.249 -8.614 -13.901 1.00 91.25 140 SER A CA 1
ATOM 1158 C C . SER A 1 140 ? 10.836 -8.065 -14.097 1.00 91.25 140 SER A C 1
ATOM 1160 O O . SER A 1 140 ? 10.172 -7.671 -13.133 1.00 91.25 140 SER A O 1
ATOM 1162 N N . TYR A 1 141 ? 10.332 -8.115 -15.332 1.00 89.75 141 TYR A N 1
ATOM 1163 C CA . TYR A 1 141 ? 8.940 -7.761 -15.617 1.00 89.75 141 TYR A CA 1
ATOM 1164 C C . TYR A 1 141 ? 7.949 -8.547 -14.750 1.00 89.75 141 TYR A C 1
ATOM 1166 O O . TYR A 1 141 ? 7.010 -7.971 -14.211 1.00 89.75 141 TYR A O 1
ATOM 1174 N N . SER A 1 142 ? 8.184 -9.846 -14.539 1.00 89.88 142 SER A N 1
ATOM 1175 C CA . SER A 1 142 ? 7.327 -10.673 -13.685 1.00 89.88 142 SER A CA 1
ATOM 1176 C C . SER A 1 142 ? 7.336 -10.205 -12.230 1.00 89.88 142 SER A C 1
ATOM 1178 O O . SER A 1 142 ? 6.283 -10.168 -11.600 1.00 89.88 142 SER A O 1
ATOM 1180 N N . GLY A 1 143 ? 8.498 -9.831 -11.683 1.00 90.38 143 GLY A N 1
ATOM 1181 C CA . GLY A 1 143 ? 8.589 -9.284 -10.325 1.00 90.38 143 GLY A CA 1
ATOM 1182 C C . GLY A 1 143 ? 7.837 -7.959 -10.197 1.00 90.38 143 GLY A C 1
ATOM 1183 O O . GLY A 1 143 ? 7.043 -7.780 -9.276 1.00 90.38 143 GLY A O 1
ATOM 1184 N N . TYR A 1 144 ? 8.027 -7.076 -11.176 1.00 91.12 144 TYR A N 1
ATOM 1185 C CA . TYR A 1 144 ? 7.317 -5.805 -11.275 1.00 91.12 144 TYR A CA 1
ATOM 1186 C C . TYR A 1 144 ? 5.794 -5.994 -11.362 1.00 91.12 144 TYR A C 1
ATOM 1188 O O . TYR A 1 144 ? 5.045 -5.415 -10.575 1.00 91.12 144 TYR A O 1
ATOM 1196 N N . LYS A 1 145 ? 5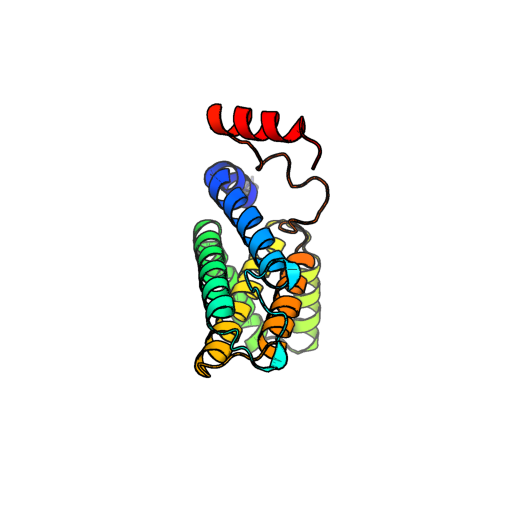.330 -6.851 -12.277 1.00 91.50 145 LYS A N 1
ATOM 1197 C CA . LYS A 1 145 ? 3.907 -7.077 -12.532 1.00 91.50 145 LYS A CA 1
ATOM 1198 C C . LYS A 1 145 ? 3.205 -7.761 -11.359 1.00 91.50 145 LYS A C 1
ATOM 1200 O O . LYS A 1 145 ? 2.155 -7.287 -10.939 1.00 91.50 145 LYS A O 1
ATOM 1205 N N . ASN A 1 146 ? 3.812 -8.799 -10.777 1.00 92.69 146 ASN A N 1
ATOM 1206 C CA . ASN A 1 146 ? 3.256 -9.480 -9.603 1.00 92.69 146 ASN A CA 1
ATOM 1207 C C . ASN A 1 146 ? 3.148 -8.542 -8.395 1.00 92.69 146 ASN A C 1
ATOM 1209 O O . ASN A 1 146 ? 2.150 -8.584 -7.680 1.00 92.69 146 ASN A O 1
ATOM 1213 N N . PHE A 1 147 ? 4.146 -7.678 -8.172 1.00 94.06 147 PHE A N 1
ATOM 1214 C CA . PHE A 1 147 ? 4.053 -6.663 -7.124 1.00 94.06 147 PHE A CA 1
ATOM 1215 C C . PHE A 1 147 ? 2.872 -5.713 -7.376 1.00 94.06 147 PHE A C 1
ATOM 1217 O O . PHE A 1 147 ? 2.095 -5.446 -6.461 1.00 94.06 147 PHE A O 1
ATOM 1224 N N . GLY A 1 148 ? 2.697 -5.264 -8.621 1.00 92.31 148 GLY A N 1
ATOM 1225 C CA . GLY A 1 148 ? 1.550 -4.456 -9.030 1.00 92.31 148 GLY A CA 1
ATOM 1226 C C . GLY A 1 148 ? 0.204 -5.140 -8.811 1.00 92.31 148 GLY A C 1
ATOM 1227 O O . GLY A 1 148 ? -0.735 -4.508 -8.336 1.00 92.31 148 GLY A O 1
ATOM 1228 N N . ASP A 1 149 ? 0.105 -6.437 -9.095 1.00 92.19 149 ASP A N 1
ATOM 1229 C CA . ASP A 1 149 ? -1.134 -7.196 -8.917 1.00 92.19 149 ASP A CA 1
ATOM 1230 C C . ASP A 1 149 ? -1.488 -7.387 -7.429 1.00 92.19 149 ASP A C 1
ATOM 1232 O O . ASP A 1 149 ? -2.668 -7.316 -7.071 1.00 92.19 149 ASP A O 1
ATOM 1236 N N . ILE A 1 150 ? -0.484 -7.565 -6.556 1.00 93.62 150 ILE A N 1
ATOM 1237 C CA . ILE A 1 150 ? -0.664 -7.566 -5.093 1.00 93.62 150 ILE A CA 1
ATOM 1238 C C . ILE A 1 150 ? -1.133 -6.184 -4.634 1.00 93.62 150 ILE A C 1
ATOM 1240 O O . ILE A 1 150 ? -2.178 -6.069 -4.001 1.00 93.62 150 ILE A O 1
ATOM 1244 N N . LEU A 1 151 ? -0.403 -5.129 -5.001 1.00 92.75 151 LEU A N 1
ATOM 1245 C CA . LEU A 1 151 ? -0.725 -3.758 -4.615 1.00 92.75 151 LEU A CA 1
ATOM 1246 C C . LEU A 1 151 ? -2.137 -3.359 -5.068 1.00 92.75 151 LEU A C 1
ATOM 1248 O O . LEU A 1 151 ? -2.920 -2.837 -4.279 1.00 92.75 151 LEU A O 1
ATOM 1252 N N . GLY A 1 152 ? -2.487 -3.637 -6.324 1.00 89.19 152 GLY A N 1
ATOM 1253 C CA . GLY A 1 152 ? -3.802 -3.316 -6.872 1.00 89.19 152 GLY A CA 1
ATOM 1254 C C . GLY A 1 152 ? -4.928 -4.086 -6.181 1.00 89.19 152 GLY A C 1
ATOM 1255 O O . GLY A 1 152 ? -6.029 -3.557 -6.033 1.00 89.19 152 GLY A O 1
ATOM 1256 N N . ARG A 1 153 ? -4.675 -5.321 -5.727 1.00 89.50 153 ARG A N 1
ATOM 1257 C CA . ARG A 1 153 ? -5.638 -6.082 -4.918 1.00 89.50 153 ARG A CA 1
ATOM 1258 C C . ARG A 1 153 ? -5.876 -5.413 -3.564 1.00 89.50 153 ARG A C 1
ATOM 1260 O O . ARG A 1 153 ? -7.029 -5.159 -3.239 1.00 89.50 153 ARG A O 1
ATOM 1267 N N . GLU A 1 154 ? -4.815 -5.062 -2.842 1.00 89.25 154 GLU A N 1
ATOM 1268 C CA . GLU A 1 154 ? -4.909 -4.390 -1.535 1.00 89.25 154 GLU A CA 1
ATOM 1269 C C . GLU A 1 154 ? -5.673 -3.056 -1.616 1.00 89.25 154 GLU A C 1
ATOM 1271 O O . GLU A 1 154 ? -6.476 -2.736 -0.741 1.00 89.25 154 GLU A O 1
ATOM 1276 N N .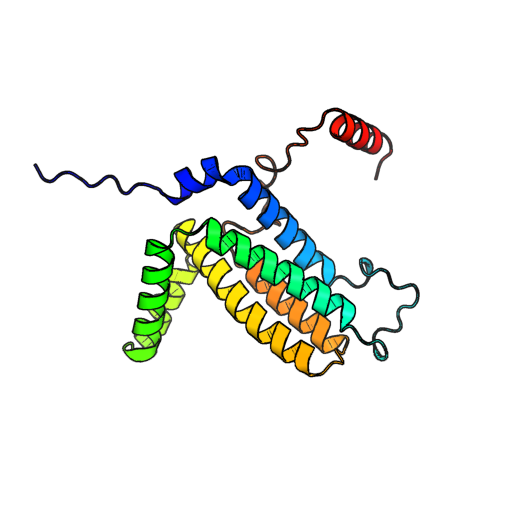 ILE A 1 155 ? -5.475 -2.289 -2.697 1.00 87.19 155 ILE A N 1
ATOM 1277 C CA . ILE A 1 155 ? -6.216 -1.040 -2.932 1.00 87.19 155 ILE A CA 1
ATOM 1278 C C . ILE A 1 155 ? -7.702 -1.320 -3.195 1.00 87.19 155 ILE A C 1
ATOM 1280 O O . ILE A 1 155 ? -8.559 -0.685 -2.585 1.00 87.19 155 ILE A O 1
ATOM 1284 N N . ARG A 1 156 ? -8.023 -2.274 -4.079 1.00 83.25 156 ARG A N 1
ATOM 1285 C CA . ARG A 1 156 ? -9.414 -2.599 -4.455 1.00 83.25 156 ARG A CA 1
ATOM 1286 C C . ARG A 1 156 ? -10.219 -3.246 -3.327 1.00 83.25 156 ARG A C 1
ATOM 1288 O O . ARG A 1 156 ? -11.438 -3.112 -3.290 1.00 83.25 156 ARG A O 1
ATOM 1295 N N . GLU A 1 157 ? -9.564 -3.963 -2.420 1.00 83.69 157 GLU A N 1
ATOM 1296 C CA . GLU A 1 157 ? -10.218 -4.572 -1.255 1.00 83.69 157 GLU A CA 1
ATOM 1297 C C . GLU A 1 157 ? -10.564 -3.540 -0.165 1.00 83.69 157 GLU A C 1
ATOM 1299 O O . GLU A 1 157 ? -11.349 -3.827 0.747 1.00 83.69 157 GLU A O 1
ATOM 1304 N N . ASN A 1 158 ? -10.046 -2.313 -0.266 1.00 81.94 158 ASN A N 1
ATOM 1305 C CA . ASN A 1 158 ? -10.363 -1.235 0.658 1.00 81.94 158 ASN A CA 1
ATOM 1306 C C . ASN A 1 158 ? -11.717 -0.584 0.340 1.00 81.94 158 ASN A C 1
ATOM 1308 O O . ASN A 1 158 ? -11.889 0.053 -0.685 1.00 81.94 158 ASN A O 1
ATOM 1312 N N . ARG A 1 159 ? -12.700 -0.664 1.237 1.00 74.62 159 ARG A N 1
ATOM 1313 C CA . ARG A 1 159 ? -14.069 -0.191 0.964 1.00 74.62 159 ARG A CA 1
ATOM 1314 C C . ARG A 1 159 ? -14.227 1.328 0.945 1.00 74.62 159 ARG A C 1
ATOM 1316 O O . ARG A 1 159 ? -15.201 1.809 0.357 1.00 74.62 159 ARG A O 1
ATOM 1323 N N . VAL A 1 160 ? -13.348 2.064 1.623 1.00 71.94 160 VAL A N 1
ATOM 1324 C CA . VAL A 1 160 ? -13.460 3.525 1.792 1.00 71.94 160 VAL A CA 1
ATOM 1325 C C . VAL A 1 160 ? -12.495 4.281 0.894 1.00 71.94 160 VAL A C 1
ATOM 1327 O O . VAL A 1 160 ? -12.874 5.309 0.341 1.00 71.94 160 VAL A O 1
ATOM 1330 N N . PHE A 1 161 ? -11.288 3.756 0.713 1.00 66.62 161 PHE A N 1
ATOM 1331 C CA . PHE A 1 161 ? -10.245 4.345 -0.123 1.00 66.62 161 PHE A CA 1
ATOM 1332 C C . PHE A 1 161 ? -10.088 3.591 -1.444 1.00 66.62 161 PHE A C 1
ATOM 1334 O O . PHE A 1 161 ? -8.976 3.464 -1.943 1.00 66.62 161 PHE A O 1
ATOM 1341 N N . ASP A 1 162 ? -11.187 3.072 -1.998 1.00 66.38 162 ASP A N 1
ATOM 1342 C CA . ASP A 1 162 ? -11.196 2.525 -3.353 1.00 66.38 162 ASP A CA 1
ATOM 1343 C C . ASP A 1 162 ? -11.375 3.674 -4.354 1.00 66.38 162 ASP A C 1
ATOM 1345 O O . ASP A 1 162 ? -12.492 4.189 -4.510 1.00 66.38 162 ASP A O 1
ATOM 1349 N N . PRO A 1 163 ? -10.311 4.077 -5.072 1.00 59.38 163 PRO A N 1
ATOM 1350 C CA . PRO A 1 163 ? -10.415 5.131 -6.063 1.00 59.38 163 PRO A CA 1
ATOM 1351 C C . PRO A 1 163 ? -11.225 4.719 -7.299 1.00 59.38 163 PRO A C 1
ATOM 1353 O O . PRO A 1 163 ? -11.444 5.556 -8.171 1.00 59.38 163 PRO A O 1
ATOM 1356 N N . PHE A 1 164 ? -11.623 3.454 -7.431 1.00 62.00 164 PHE A N 1
ATOM 1357 C CA . PHE A 1 164 ? -12.408 2.933 -8.551 1.00 62.00 164 PHE A CA 1
ATOM 1358 C C . PHE A 1 164 ? -13.899 2.830 -8.222 1.00 62.00 164 PHE A C 1
ATOM 1360 O O . PHE A 1 164 ? -14.719 2.552 -9.106 1.00 62.00 164 PHE A O 1
ATOM 1367 N N . ARG A 1 165 ? -14.282 3.103 -6.969 1.00 63.28 165 ARG A N 1
ATOM 1368 C CA . ARG A 1 165 ? -15.675 3.081 -6.540 1.00 63.28 165 ARG A CA 1
ATOM 1369 C C . ARG A 1 165 ? -16.423 4.297 -7.087 1.00 63.28 165 ARG A C 1
ATOM 1371 O O . ARG A 1 165 ? -16.119 5.446 -6.769 1.00 63.28 165 ARG A O 1
ATOM 1378 N N . LYS A 1 166 ? -17.466 4.042 -7.884 1.00 51.09 166 LYS A N 1
ATOM 1379 C CA . LYS A 1 166 ? -18.360 5.086 -8.414 1.00 51.09 166 LYS A CA 1
ATOM 1380 C C . LYS A 1 166 ? -18.949 5.918 -7.261 1.00 51.09 166 LYS A C 1
ATOM 1382 O O . LYS A 1 166 ? -19.641 5.368 -6.410 1.00 51.09 166 LYS A O 1
ATOM 1387 N N . GLY A 1 167 ? -18.693 7.231 -7.263 1.00 48.72 167 GLY A N 1
ATOM 1388 C CA . GLY A 1 167 ? -19.288 8.207 -6.335 1.00 48.72 167 GLY A CA 1
ATOM 1389 C C . GLY A 1 167 ? -18.341 8.842 -5.307 1.00 48.72 167 GLY A C 1
ATOM 1390 O O . GLY A 1 167 ? -18.735 9.818 -4.682 1.00 48.72 167 GLY A O 1
ATOM 1391 N N . VAL A 1 168 ? -17.104 8.351 -5.151 1.00 49.41 168 VAL A N 1
ATOM 1392 C CA . VAL A 1 168 ? -16.124 8.897 -4.177 1.00 49.41 168 VAL A CA 1
ATOM 1393 C C . VAL A 1 168 ? -15.396 10.151 -4.708 1.00 49.41 168 VAL A C 1
ATOM 1395 O O . VAL A 1 168 ? -14.854 10.942 -3.941 1.00 49.41 168 VAL A O 1
ATOM 1398 N N . ASP A 1 169 ? -15.440 10.384 -6.022 1.00 49.28 169 ASP A N 1
ATOM 1399 C CA . ASP A 1 169 ? -14.573 11.350 -6.710 1.00 49.28 169 ASP A CA 1
ATOM 1400 C C . ASP A 1 169 ? -14.981 12.819 -6.622 1.00 49.28 169 ASP A C 1
ATOM 1402 O O . ASP A 1 169 ? -14.128 13.699 -6.693 1.00 49.28 169 ASP A O 1
ATOM 1406 N N . GLN A 1 170 ? -16.271 13.123 -6.484 1.00 50.16 170 GLN A N 1
ATOM 1407 C CA . GLN A 1 170 ? -16.733 14.494 -6.726 1.00 50.16 170 GLN A CA 1
ATOM 1408 C C . GLN A 1 170 ? -16.341 15.482 -5.620 1.00 50.16 170 GLN A C 1
ATOM 1410 O O . GLN A 1 170 ? -16.240 16.677 -5.886 1.00 50.16 170 GLN A O 1
ATOM 1415 N N . GLU A 1 171 ? -16.098 15.008 -4.395 1.00 49.81 171 GLU A N 1
ATOM 1416 C CA . GLU A 1 171 ? -15.783 15.885 -3.258 1.00 49.81 171 GLU A CA 1
ATOM 1417 C C . GLU A 1 171 ? -14.333 16.392 -3.268 1.00 49.81 171 GLU A C 1
ATOM 1419 O O . GLU A 1 171 ? -14.058 17.475 -2.750 1.00 49.81 171 GLU A O 1
ATOM 1424 N N . PHE A 1 172 ? -13.406 15.634 -3.861 1.00 51.84 172 PHE A N 1
ATOM 1425 C CA . PHE A 1 172 ? -11.967 15.923 -3.813 1.00 51.84 172 PHE A CA 1
ATOM 1426 C C . PHE A 1 172 ? -11.383 16.376 -5.153 1.00 51.84 172 PHE A C 1
ATOM 1428 O O . PHE A 1 172 ? -10.297 16.957 -5.172 1.00 51.84 172 PHE A O 1
ATOM 1435 N N . ASP A 1 173 ? -12.110 16.167 -6.253 1.00 53.38 173 ASP A N 1
ATOM 1436 C CA . ASP A 1 173 ? -11.712 16.531 -7.616 1.00 53.38 173 ASP A CA 1
ATOM 1437 C C . ASP A 1 173 ? -12.125 17.978 -7.963 1.00 53.38 173 ASP A C 1
ATOM 1439 O O . ASP A 1 173 ? -12.775 18.266 -8.971 1.00 53.38 173 ASP A O 1
ATOM 1443 N N . SER A 1 174 ? -11.805 18.922 -7.070 1.00 57.53 174 SER A N 1
ATOM 1444 C CA . SER A 1 174 ? -12.071 20.348 -7.288 1.00 57.53 174 SER A CA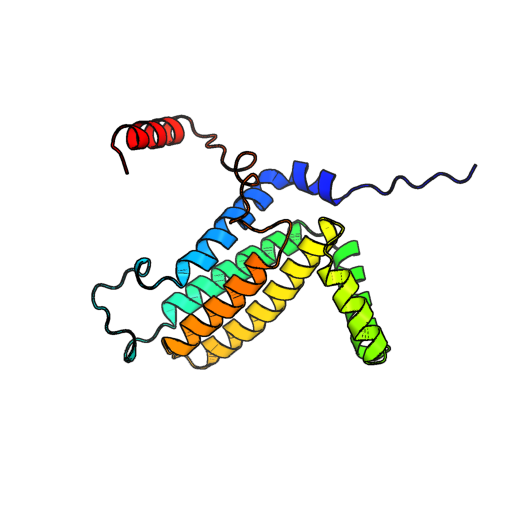 1
ATOM 1445 C C . SER A 1 174 ? -10.808 21.077 -7.749 1.00 57.53 174 SER A C 1
ATOM 1447 O O . SER A 1 174 ? -9.841 21.264 -7.011 1.00 57.53 174 SER A O 1
ATOM 1449 N N . ILE A 1 175 ? -10.813 21.536 -9.004 1.00 57.91 175 ILE A N 1
ATOM 1450 C CA . ILE A 1 175 ? -9.765 22.423 -9.519 1.00 57.91 175 ILE A CA 1
ATOM 1451 C C . ILE A 1 175 ? -10.019 23.831 -8.966 1.00 57.91 175 ILE A C 1
ATOM 1453 O O . ILE A 1 175 ? -10.821 24.593 -9.512 1.00 57.91 175 ILE A O 1
ATOM 1457 N N . ASN A 1 176 ? -9.322 24.178 -7.882 1.00 57.97 176 ASN A N 1
ATOM 1458 C CA . ASN A 1 176 ? -9.415 25.503 -7.257 1.00 57.97 176 ASN A CA 1
ATOM 1459 C C . ASN A 1 176 ? -8.773 26.615 -8.102 1.00 57.97 176 ASN A C 1
ATOM 1461 O O . ASN A 1 176 ? -9.116 27.783 -7.942 1.00 57.97 176 ASN A O 1
ATOM 1465 N N . ASN A 1 177 ? -7.857 26.276 -9.016 1.00 69.56 177 ASN A N 1
ATOM 1466 C CA . ASN A 1 177 ? -7.214 27.255 -9.887 1.00 69.56 177 ASN A CA 1
ATOM 1467 C C . ASN A 1 177 ? -8.082 27.531 -11.133 1.00 69.56 177 ASN A C 1
ATOM 1469 O O . ASN A 1 177 ? -8.194 26.649 -11.992 1.00 69.56 177 ASN A O 1
ATOM 1473 N N . PRO A 1 178 ? -8.647 28.743 -11.292 1.00 70.75 178 PRO A N 1
ATOM 1474 C CA . PRO A 1 178 ? -9.536 29.057 -12.408 1.00 70.75 178 PRO A CA 1
ATOM 1475 C C . PRO A 1 178 ? -8.851 28.898 -13.770 1.00 70.75 178 PRO A C 1
ATOM 1477 O O . PRO A 1 178 ? -9.466 28.372 -14.688 1.00 70.75 178 PRO A O 1
ATOM 1480 N N . ARG A 1 179 ? -7.552 29.210 -13.892 1.00 68.56 179 ARG A N 1
ATOM 1481 C CA . ARG A 1 179 ? -6.824 29.049 -15.164 1.00 68.56 179 ARG A CA 1
ATOM 1482 C C . ARG A 1 179 ? -6.706 27.587 -15.586 1.00 68.56 179 ARG A C 1
ATOM 1484 O O . ARG A 1 179 ? -6.887 27.268 -16.753 1.00 68.56 179 ARG A O 1
ATOM 1491 N N . ILE A 1 180 ? -6.425 26.691 -14.639 1.00 70.25 180 ILE A N 1
ATOM 1492 C CA . ILE A 1 180 ? -6.349 25.248 -14.917 1.00 70.25 180 ILE A CA 1
ATOM 1493 C C . ILE A 1 180 ? -7.748 24.708 -15.220 1.00 70.25 180 ILE A C 1
ATOM 1495 O O . ILE A 1 180 ? -7.915 23.902 -16.130 1.00 70.25 180 ILE A O 1
ATOM 1499 N N . LYS A 1 181 ? -8.768 25.197 -14.507 1.00 73.75 181 LYS A N 1
ATOM 1500 C CA . LYS A 1 181 ? -10.167 24.831 -14.736 1.00 73.75 181 LYS A CA 1
ATOM 1501 C C . LYS A 1 181 ? -10.625 25.205 -16.146 1.00 73.75 181 LYS A C 1
ATOM 1503 O O . LYS A 1 181 ? -11.290 24.399 -16.791 1.00 73.75 181 LYS A O 1
ATOM 1508 N N . ASP A 1 182 ? -10.239 26.382 -16.627 1.00 73.69 182 ASP A N 1
ATOM 1509 C CA . ASP A 1 182 ? -10.562 26.854 -17.974 1.00 73.69 182 ASP A CA 1
ATOM 1510 C C . ASP A 1 182 ? -9.828 26.040 -19.048 1.00 73.69 182 ASP A C 1
ATOM 1512 O O . ASP A 1 182 ? -10.444 25.635 -20.033 1.00 73.69 182 ASP A O 1
ATOM 1516 N N . VAL A 1 183 ? -8.554 25.694 -18.823 1.00 76.81 183 VAL A N 1
ATOM 1517 C CA . VAL A 1 183 ? -7.796 24.800 -19.717 1.00 76.81 183 VAL A CA 1
ATOM 1518 C C . VAL A 1 183 ? -8.440 23.411 -19.786 1.00 76.81 183 VAL A C 1
ATOM 1520 O O . VAL A 1 183 ? -8.727 22.924 -20.878 1.00 76.81 183 VAL A O 1
ATOM 1523 N N . VAL A 1 184 ? -8.743 22.785 -18.645 1.00 68.88 184 VAL A N 1
ATOM 1524 C CA . VAL A 1 184 ? -9.383 21.457 -18.598 1.00 68.88 184 VAL A CA 1
ATOM 1525 C C . VAL A 1 184 ? -10.771 21.476 -19.244 1.00 68.88 184 VAL A C 1
ATOM 1527 O O . VAL A 1 184 ? -11.123 20.549 -19.973 1.00 68.88 184 VAL A O 1
ATOM 1530 N N . LYS A 1 185 ? -11.551 22.547 -19.053 1.00 69.25 185 LYS A N 1
ATOM 1531 C CA . LYS A 1 185 ? -12.825 22.726 -19.765 1.00 69.25 185 LYS A CA 1
ATOM 1532 C C . LYS A 1 185 ? -12.628 22.847 -21.275 1.00 69.25 185 LYS A C 1
ATOM 1534 O O . LYS A 1 185 ? -13.360 22.203 -22.014 1.00 69.25 185 LYS A O 1
ATOM 1539 N N . SER A 1 186 ? -11.625 23.599 -21.725 1.00 73.69 186 SER A N 1
ATOM 1540 C CA . SER A 1 186 ? -11.332 23.748 -23.158 1.00 73.69 186 SER A CA 1
ATOM 1541 C C . SER A 1 186 ? -10.844 22.459 -23.832 1.00 73.69 186 SER A C 1
ATOM 1543 O O . SER A 1 186 ? -10.979 22.314 -25.045 1.00 73.69 186 SER A O 1
ATOM 1545 N N . LEU A 1 187 ? -10.309 21.504 -23.060 1.00 70.81 187 LEU A N 1
ATOM 1546 C CA . LEU A 1 187 ? -9.947 20.173 -23.552 1.00 70.81 187 LEU A CA 1
ATOM 1547 C C . LEU A 1 187 ? -11.178 19.274 -23.748 1.00 70.81 187 LEU A C 1
ATOM 1549 O O . LEU A 1 187 ? -11.199 18.494 -24.694 1.00 70.81 187 LEU A O 1
ATOM 1553 N N . LYS A 1 188 ? -12.226 19.420 -22.923 1.00 57.25 188 LYS A N 1
ATOM 1554 C CA . LYS A 1 188 ? -13.480 18.649 -23.044 1.00 57.25 188 LYS A CA 1
ATOM 1555 C C . LYS A 1 188 ? -14.259 18.926 -24.336 1.00 57.25 188 LYS A C 1
ATOM 1557 O O . LYS A 1 188 ? -14.972 18.042 -24.797 1.00 57.25 188 LYS A O 1
ATOM 1562 N N . ASP A 1 189 ? -14.095 20.106 -24.935 1.00 52.53 189 ASP A N 1
ATOM 1563 C CA . ASP A 1 189 ? -14.704 20.449 -26.233 1.00 52.53 189 ASP A CA 1
ATOM 1564 C C . ASP A 1 189 ? -13.984 19.805 -27.432 1.00 52.53 189 ASP A C 1
ATOM 1566 O O . ASP A 1 189 ? -14.487 19.826 -28.556 1.00 52.53 189 ASP A O 1
ATOM 1570 N N . ARG A 1 190 ? -12.814 19.193 -27.217 1.00 43.03 190 ARG A N 1
ATOM 1571 C CA . ARG A 1 190 ? -12.078 18.425 -28.228 1.00 43.03 190 ARG A CA 1
ATOM 1572 C C . ARG A 1 190 ? -12.112 16.956 -27.827 1.00 43.03 190 ARG A C 1
ATOM 1574 O O . ARG A 1 190 ? -11.163 16.479 -27.225 1.00 43.03 190 ARG A O 1
ATOM 1581 N N . GLY A 1 191 ? -13.229 16.288 -28.113 1.00 41.62 191 GLY A N 1
ATOM 1582 C CA . GLY A 1 191 ? -13.547 14.929 -27.658 1.00 41.62 191 GLY A CA 1
ATOM 1583 C C . GLY A 1 191 ? -12.366 13.949 -27.611 1.00 41.62 191 GLY A C 1
ATOM 1584 O O . GLY A 1 191 ? -11.994 13.375 -28.633 1.00 41.62 191 GLY A O 1
ATOM 1585 N N . TYR A 1 192 ? -11.862 13.742 -26.394 1.00 38.88 192 TYR A N 1
ATOM 1586 C CA . TYR A 1 192 ? -11.109 12.578 -25.935 1.00 38.88 192 TYR A CA 1
ATOM 1587 C C . TYR A 1 192 ? -11.865 11.970 -24.753 1.00 38.88 192 TYR A C 1
ATOM 1589 O O . TYR A 1 192 ? -12.367 12.758 -23.913 1.00 38.88 192 TYR A O 1
#

pLDDT: mean 79.48, std 15.09, range [33.41, 96.25]

Foldseek 3Di:
DPPPPPPPPLLVVLCVVVVVLLLVLLVLLVCLLVLLDPVPDPDPDPPQQPDFCLVSLVVSLVSLVVNLVSLVVSQDPVRVVVLVVVVVCLVPPDDPVRNVVVVVVLLVCPDLVSLSVLLNVLSVVLNVLSVVQCVVVGAHSVNSNVSSVSSNVSLCSRPLSNSPDPPNPPVNPDDPDVVVVVVVVVVVVVPD

Secondary structure (DSSP, 8-state):
---------HHHHHHHHTHHHHHHHHHHHHHHHHHT-GGGS--SS--TTT---HHHHHHHHHHHHHHHHHHHHHS-HHHHHHHHHHHHHHHHH--HHHHHHHHHHHHT--SHHHHHHHHHHHHHHHHHHHHHHHTTS---HHHHHHHHHHHHHHHHT-SSS-TTSTTSSTTT-----HHHHHHHHHHHTS--